Protein AF-A0A6I6DX77-F1 (afdb_monomer_lite)

Structure (mmCIF, N/CA/C/O backbone):
data_AF-A0A6I6DX77-F1
#
_entry.id   AF-A0A6I6DX77-F1
#
loop_
_atom_site.group_PDB
_atom_site.id
_atom_site.type_symbol
_atom_site.label_atom_id
_atom_site.label_alt_id
_atom_site.label_comp_id
_atom_site.label_asym_id
_atom_site.label_entity_id
_atom_site.label_seq_id
_atom_site.pdbx_PDB_ins_code
_atom_site.Cartn_x
_atom_site.Cartn_y
_atom_site.Cartn_z
_atom_site.occupancy
_atom_site.B_iso_or_equiv
_atom_site.auth_seq_id
_atom_site.auth_comp_id
_atom_site.auth_asym_id
_atom_site.auth_atom_id
_atom_site.pdbx_PDB_model_num
ATOM 1 N N . MET A 1 1 ? 23.983 -11.903 -53.528 1.00 39.19 1 MET A N 1
ATOM 2 C CA . MET A 1 1 ? 23.946 -11.250 -52.199 1.00 39.19 1 MET A CA 1
ATOM 3 C C . MET A 1 1 ? 24.024 -9.745 -52.387 1.00 39.19 1 MET A C 1
ATOM 5 O O . MET A 1 1 ? 25.104 -9.168 -52.462 1.00 39.19 1 MET A O 1
ATOM 9 N N . THR A 1 2 ? 22.848 -9.150 -52.550 1.00 45.97 2 THR A N 1
ATOM 10 C CA . THR A 1 2 ? 22.583 -7.745 -52.906 1.00 45.97 2 THR A CA 1
ATOM 11 C C . THR A 1 2 ? 22.256 -6.920 -51.653 1.00 45.97 2 THR A C 1
ATOM 13 O O . THR A 1 2 ? 21.588 -5.892 -51.728 1.00 45.97 2 THR A O 1
ATOM 16 N N . GLU A 1 3 ? 22.649 -7.405 -50.474 1.00 56.09 3 GLU A N 1
ATOM 17 C CA . GLU A 1 3 ? 22.082 -6.941 -49.212 1.00 56.09 3 GLU A CA 1
ATOM 18 C C . GLU A 1 3 ? 22.849 -5.758 -48.624 1.00 56.09 3 GLU A C 1
ATOM 20 O O . GLU A 1 3 ? 24.080 -5.735 -48.549 1.00 56.09 3 GLU A O 1
ATOM 25 N N . ARG A 1 4 ? 22.072 -4.756 -48.206 1.00 60.94 4 ARG A N 1
ATOM 26 C CA . ARG A 1 4 ? 22.512 -3.682 -47.318 1.00 60.94 4 ARG A CA 1
ATOM 27 C C . ARG A 1 4 ? 22.796 -4.304 -45.952 1.00 60.94 4 ARG A C 1
ATOM 29 O O . ARG A 1 4 ? 21.946 -5.015 -45.428 1.00 60.94 4 ARG A O 1
ATOM 36 N N . GLY A 1 5 ? 23.966 -4.031 -45.387 1.00 66.38 5 GLY A N 1
ATOM 37 C CA . GLY A 1 5 ? 24.355 -4.529 -44.067 1.00 66.38 5 GLY A CA 1
ATOM 38 C C . GLY A 1 5 ? 24.412 -3.395 -43.052 1.00 66.38 5 GLY A C 1
ATOM 39 O O . GLY A 1 5 ? 24.946 -2.329 -43.354 1.00 66.38 5 GLY A O 1
ATOM 40 N N . LEU A 1 6 ? 23.887 -3.613 -41.849 1.00 76.19 6 LEU A N 1
ATOM 41 C CA . LEU A 1 6 ? 24.152 -2.742 -40.707 1.00 76.19 6 LEU A CA 1
ATOM 42 C C . LEU A 1 6 ? 25.327 -3.329 -39.925 1.00 76.19 6 LEU A C 1
ATOM 44 O O . LEU A 1 6 ? 25.261 -4.464 -39.460 1.00 76.19 6 LEU A O 1
ATOM 48 N N . LEU A 1 7 ? 26.400 -2.559 -39.781 1.00 74.88 7 LEU A N 1
ATOM 49 C CA . LEU A 1 7 ? 27.446 -2.850 -38.813 1.00 74.88 7 LEU A CA 1
ATOM 50 C C . LEU A 1 7 ? 27.005 -2.239 -37.481 1.00 74.88 7 LEU A C 1
ATOM 52 O O . LEU A 1 7 ? 26.932 -1.016 -37.344 1.00 74.88 7 LEU A O 1
ATOM 56 N N . ASP A 1 8 ? 26.667 -3.110 -36.537 1.00 79.50 8 ASP A N 1
ATOM 57 C CA . ASP A 1 8 ? 26.044 -2.744 -35.267 1.00 79.50 8 ASP A CA 1
ATOM 58 C C . ASP A 1 8 ? 26.916 -1.792 -34.414 1.00 79.50 8 ASP A C 1
ATOM 60 O O . ASP A 1 8 ? 28.117 -1.623 -34.652 1.00 79.50 8 ASP A O 1
ATOM 64 N N . LEU A 1 9 ? 26.308 -1.147 -33.412 1.00 81.62 9 LEU A N 1
ATOM 65 C CA . LEU A 1 9 ? 26.959 -0.167 -32.548 1.00 81.62 9 LEU A CA 1
ATOM 66 C C . LEU A 1 9 ? 28.144 -0.798 -31.813 1.00 81.62 9 LEU A C 1
ATOM 68 O O . LEU A 1 9 ? 28.000 -1.782 -31.079 1.00 81.62 9 LEU A O 1
ATOM 72 N N . HIS A 1 10 ? 29.315 -0.201 -31.985 1.00 81.25 10 HIS A N 1
ATOM 73 C CA . HIS A 1 10 ? 30.550 -0.624 -31.338 1.00 81.25 10 HIS A CA 1
ATOM 74 C C . HIS A 1 10 ? 31.357 0.594 -30.888 1.00 81.25 10 HIS A C 1
ATOM 76 O O . HIS A 1 10 ? 31.129 1.719 -31.339 1.00 81.25 10 HIS A O 1
ATOM 82 N N . ARG A 1 11 ? 32.306 0.376 -29.976 1.00 79.56 11 ARG A N 1
ATOM 83 C CA . ARG A 1 11 ? 33.259 1.413 -29.567 1.00 79.56 11 ARG A CA 1
ATOM 84 C C . ARG A 1 11 ? 34.299 1.584 -30.674 1.00 79.56 11 ARG A C 1
ATOM 86 O O . ARG A 1 11 ? 35.005 0.637 -31.011 1.00 79.56 11 ARG A O 1
ATOM 93 N N . GLY A 1 12 ? 34.328 2.768 -31.285 1.00 70.56 12 GLY A N 1
ATOM 94 C CA . GLY A 1 12 ? 35.291 3.122 -32.331 1.00 70.56 12 GLY A CA 1
ATOM 95 C C . GLY A 1 12 ? 36.646 3.563 -31.763 1.00 70.56 12 GLY A C 1
ATOM 96 O O . GLY A 1 12 ? 36.856 3.567 -30.554 1.00 70.56 12 GLY A O 1
ATOM 97 N N . ALA A 1 13 ? 37.551 4.021 -32.633 1.00 61.94 13 ALA A N 1
ATOM 98 C CA . ALA A 1 13 ? 38.941 4.388 -32.308 1.00 61.94 13 ALA A CA 1
ATOM 99 C C . ALA A 1 13 ? 39.133 5.520 -31.263 1.00 61.94 13 ALA A C 1
ATOM 101 O O . ALA A 1 13 ? 40.262 5.817 -30.894 1.00 61.94 13 ALA A O 1
ATOM 102 N N . HIS A 1 14 ? 38.050 6.139 -30.780 1.00 63.44 14 HIS A N 1
ATOM 103 C CA . HIS A 1 14 ? 38.052 7.192 -29.751 1.00 63.44 14 HIS A CA 1
ATOM 104 C C . HIS A 1 14 ? 37.070 6.889 -28.607 1.00 63.44 14 HIS A C 1
ATOM 106 O O . HIS A 1 14 ? 36.523 7.809 -28.006 1.00 63.44 14 HIS A O 1
ATOM 112 N N . ASP A 1 15 ? 36.748 5.611 -28.393 1.00 68.38 15 ASP A N 1
ATOM 113 C CA . ASP A 1 15 ? 35.757 5.127 -27.418 1.00 68.38 15 ASP A CA 1
ATOM 114 C C . ASP A 1 15 ? 34.320 5.647 -27.628 1.00 68.38 15 ASP A C 1
ATOM 116 O O . ASP A 1 15 ? 33.408 5.386 -26.849 1.00 68.38 15 ASP A O 1
ATOM 120 N N . ARG A 1 16 ? 34.082 6.348 -28.743 1.00 75.88 16 ARG A N 1
ATOM 121 C CA . ARG A 1 16 ? 32.758 6.841 -29.120 1.00 75.88 16 ARG A CA 1
ATOM 122 C C . ARG A 1 16 ? 31.925 5.723 -29.749 1.00 75.88 16 ARG A C 1
ATOM 124 O O . ARG A 1 16 ? 32.441 5.004 -30.620 1.00 75.88 16 ARG A O 1
ATOM 131 N N . PRO A 1 17 ? 30.640 5.598 -29.374 1.00 81.69 17 PRO A N 1
ATOM 132 C CA . PRO A 1 17 ? 29.740 4.644 -30.004 1.00 81.69 17 PRO A CA 1
ATOM 133 C C . PRO A 1 17 ? 29.603 5.004 -31.489 1.00 81.69 17 PRO A C 1
ATOM 135 O O . PRO A 1 17 ? 29.235 6.121 -31.839 1.00 81.69 17 PRO A O 1
ATOM 138 N N . THR A 1 18 ? 29.960 4.078 -32.375 1.00 82.25 18 THR A N 1
ATOM 139 C CA . THR A 1 18 ? 29.988 4.279 -33.828 1.00 82.25 18 THR A CA 1
ATOM 140 C C . THR A 1 18 ? 29.116 3.225 -34.494 1.00 82.25 18 THR A C 1
ATOM 142 O O . THR A 1 18 ? 29.190 2.045 -34.154 1.00 82.25 18 THR A O 1
ATOM 145 N N . LEU A 1 19 ? 28.273 3.660 -35.428 1.00 84.69 19 LEU A N 1
ATOM 146 C CA . LEU A 1 19 ? 27.388 2.805 -36.209 1.00 84.69 19 LEU A CA 1
ATOM 147 C C . LEU A 1 19 ? 27.892 2.759 -37.650 1.00 84.69 19 LEU A C 1
ATOM 149 O O . LEU A 1 19 ? 28.196 3.805 -38.227 1.00 84.69 19 LEU A O 1
ATOM 153 N N . GLY A 1 20 ? 27.995 1.569 -38.236 1.00 81.19 20 GLY A N 1
ATOM 154 C CA . GLY A 1 20 ? 28.415 1.421 -39.624 1.00 81.19 20 GLY A CA 1
ATOM 155 C C . GLY A 1 20 ? 27.278 0.976 -40.534 1.00 81.19 20 GLY A C 1
ATOM 156 O O . GLY A 1 20 ? 26.411 0.203 -40.147 1.00 81.19 20 GLY A O 1
ATOM 157 N N . PHE A 1 21 ? 27.296 1.434 -41.776 1.00 80.69 21 PHE A N 1
ATOM 158 C CA . PHE A 1 21 ? 26.345 1.048 -42.809 1.00 80.69 21 PHE A CA 1
ATOM 159 C C . PHE A 1 21 ? 27.118 0.572 -44.031 1.00 80.69 21 PHE A C 1
ATOM 161 O O . PHE A 1 21 ? 28.002 1.273 -44.520 1.00 80.69 21 PHE A O 1
ATOM 168 N N . LEU A 1 22 ? 26.775 -0.607 -44.534 1.00 80.88 22 LEU A N 1
ATOM 169 C CA . LEU A 1 22 ? 27.306 -1.165 -45.766 1.00 80.88 22 LEU A CA 1
ATOM 170 C C . LEU A 1 22 ? 26.240 -1.046 -46.852 1.00 80.88 22 LEU A C 1
ATOM 172 O O . LEU A 1 22 ? 25.208 -1.720 -46.804 1.00 80.88 22 LEU A O 1
ATOM 176 N N . VAL A 1 23 ? 26.490 -0.195 -47.843 1.00 81.12 23 VAL A N 1
ATOM 177 C CA . VAL A 1 23 ? 25.567 0.038 -48.957 1.00 81.12 23 VAL A CA 1
ATOM 178 C C . VAL A 1 23 ? 26.222 -0.426 -50.262 1.00 81.12 23 VAL A C 1
ATOM 180 O O . VAL A 1 23 ? 27.290 0.080 -50.616 1.00 81.12 23 VAL A O 1
ATOM 183 N N . PRO A 1 24 ? 25.626 -1.389 -50.994 1.00 79.00 24 PRO A N 1
ATOM 184 C CA . PRO A 1 24 ? 26.127 -1.778 -52.305 1.00 79.00 24 PRO A CA 1
ATOM 185 C C . PRO A 1 24 ? 25.820 -0.689 -53.341 1.00 79.00 24 PRO A C 1
ATOM 187 O O . PRO A 1 24 ? 24.694 -0.195 -53.427 1.00 79.00 24 PRO A O 1
ATOM 190 N N . VAL A 1 25 ? 26.818 -0.335 -54.149 1.00 77.94 25 VAL A N 1
ATOM 191 C CA . VAL A 1 25 ? 26.684 0.567 -55.296 1.00 77.94 25 VAL A CA 1
ATOM 192 C C . VAL A 1 25 ? 26.444 -0.285 -56.541 1.00 77.94 25 VAL A C 1
ATOM 194 O O . VAL A 1 25 ? 27.271 -1.126 -56.905 1.00 77.94 25 VAL A O 1
ATOM 197 N N . LEU A 1 26 ? 25.282 -0.094 -57.165 1.00 79.06 26 LEU A N 1
ATOM 198 C CA . LEU A 1 26 ? 24.821 -0.875 -58.315 1.00 79.06 26 LEU A CA 1
ATOM 199 C C . LEU A 1 26 ? 25.160 -0.167 -59.634 1.00 79.06 26 LEU A C 1
ATOM 201 O O . LEU A 1 26 ? 25.129 1.060 -59.714 1.00 79.06 26 LEU A O 1
ATOM 205 N N . ALA A 1 27 ? 25.451 -0.951 -60.670 1.00 68.50 27 ALA A N 1
ATOM 206 C CA . ALA A 1 27 ? 25.716 -0.471 -62.024 1.00 68.50 27 ALA A CA 1
ATOM 207 C C . ALA A 1 27 ? 24.464 0.100 -62.717 1.00 68.50 27 ALA A C 1
ATOM 209 O O . ALA A 1 27 ? 23.548 -0.677 -62.966 1.00 68.50 27 ALA A O 1
ATOM 210 N N . GLY A 1 28 ? 24.470 1.395 -63.081 1.00 62.88 28 GLY A N 1
ATOM 211 C CA . GLY A 1 28 ? 23.663 2.019 -64.157 1.00 62.88 28 GLY A CA 1
ATOM 212 C C . GLY A 1 28 ? 22.131 1.803 -64.176 1.00 62.88 28 GLY A C 1
ATOM 213 O O . GLY A 1 28 ? 21.568 1.089 -63.347 1.00 62.88 28 GLY A O 1
ATOM 214 N N . PRO A 1 29 ? 21.399 2.442 -65.110 1.00 52.72 29 PRO A N 1
ATOM 215 C CA . PRO A 1 29 ? 19.970 2.195 -65.274 1.00 52.72 29 PRO A CA 1
ATOM 216 C C . PRO A 1 29 ? 19.759 0.867 -66.019 1.00 52.72 29 PRO A C 1
ATOM 218 O O . PRO A 1 29 ? 19.984 0.780 -67.220 1.00 52.72 29 PRO A O 1
ATOM 221 N N . ALA A 1 30 ? 19.332 -0.174 -65.302 1.00 53.09 30 ALA A N 1
ATOM 222 C CA . ALA A 1 30 ? 18.832 -1.424 -65.882 1.00 53.09 30 ALA A CA 1
ATOM 223 C C . ALA A 1 30 ? 17.393 -1.676 -65.401 1.00 53.09 30 ALA A C 1
ATOM 225 O O . ALA A 1 30 ? 17.112 -1.525 -64.205 1.00 53.09 30 ALA A O 1
ATOM 226 N N . GLU A 1 31 ? 16.501 -2.049 -66.324 1.00 54.94 31 GLU A N 1
ATOM 227 C CA . GLU A 1 31 ? 15.047 -2.183 -66.119 1.00 54.94 31 GLU A CA 1
ATOM 228 C C . GLU A 1 31 ? 14.634 -3.284 -65.124 1.00 54.94 31 GLU A C 1
ATOM 230 O O . GLU A 1 31 ? 13.563 -3.183 -64.531 1.00 54.94 31 GLU A O 1
ATOM 235 N N . GLN A 1 32 ? 15.482 -4.283 -64.846 1.00 55.28 32 GLN A N 1
ATOM 236 C CA . GLN A 1 32 ? 15.231 -5.284 -63.800 1.00 55.28 32 GLN A CA 1
ATOM 237 C C . GLN A 1 32 ? 16.203 -5.165 -62.614 1.00 55.28 32 GLN A C 1
ATOM 239 O O . GLN A 1 32 ? 17.423 -5.087 -62.767 1.00 55.28 32 GLN A O 1
ATOM 244 N N . ALA A 1 33 ? 15.639 -5.162 -61.401 1.00 55.78 33 ALA A N 1
ATOM 245 C CA . ALA A 1 33 ? 16.352 -4.955 -60.138 1.00 55.78 33 ALA A CA 1
ATOM 246 C C . ALA A 1 33 ? 17.168 -6.174 -59.657 1.00 55.78 33 ALA A C 1
ATOM 248 O O . ALA A 1 33 ? 18.141 -5.990 -58.928 1.00 55.78 33 ALA A O 1
ATOM 249 N N . ASP A 1 34 ? 16.814 -7.390 -60.083 1.00 55.34 34 ASP A N 1
ATOM 250 C CA . ASP A 1 34 ? 17.329 -8.637 -59.487 1.00 55.34 34 ASP A CA 1
ATOM 251 C C . ASP A 1 34 ? 18.675 -9.134 -60.043 1.00 55.34 34 ASP A C 1
ATOM 253 O O . ASP A 1 34 ? 19.302 -10.009 -59.448 1.00 55.34 34 ASP A O 1
ATOM 257 N N . ALA A 1 35 ? 19.173 -8.560 -61.142 1.00 53.12 35 ALA A N 1
ATOM 258 C CA . ALA A 1 35 ? 20.399 -9.016 -61.813 1.00 53.12 35 ALA A CA 1
ATOM 259 C C . ALA A 1 35 ? 21.458 -7.910 -61.988 1.00 53.12 35 ALA A C 1
ATOM 261 O O . ALA A 1 35 ? 22.245 -7.935 -62.934 1.00 53.12 35 ALA A O 1
ATOM 262 N N . ARG A 1 36 ? 21.490 -6.908 -61.097 1.00 64.81 36 ARG A N 1
ATOM 263 C CA . ARG A 1 36 ? 22.495 -5.832 -61.162 1.00 64.81 36 ARG A CA 1
ATOM 264 C C . ARG A 1 36 ? 23.825 -6.281 -60.536 1.00 64.81 36 ARG A C 1
ATOM 266 O O . ARG A 1 36 ? 23.840 -6.610 -59.347 1.00 64.81 36 ARG A O 1
ATOM 273 N N . PRO A 1 37 ? 24.957 -6.253 -61.266 1.00 67.25 37 PRO A N 1
ATOM 274 C CA . PRO A 1 37 ? 26.259 -6.516 -60.667 1.00 67.25 37 PRO A CA 1
ATOM 275 C C . PRO A 1 37 ? 26.624 -5.403 -59.669 1.00 67.25 37 PRO A C 1
ATOM 277 O O . PRO A 1 37 ? 26.472 -4.210 -59.948 1.00 67.25 37 PRO A O 1
ATOM 280 N N . VAL A 1 38 ? 27.096 -5.801 -58.484 1.00 69.75 38 VAL A N 1
ATOM 281 C CA . VAL A 1 38 ? 27.593 -4.882 -57.447 1.00 69.75 38 VAL A CA 1
ATOM 282 C C . VAL A 1 38 ? 28.988 -4.410 -57.862 1.00 69.75 38 VAL A C 1
ATOM 284 O O . VAL A 1 38 ? 29.918 -5.211 -57.863 1.00 69.75 38 VAL A O 1
ATOM 287 N N . ILE A 1 39 ? 29.138 -3.129 -58.214 1.00 73.38 39 ILE A N 1
ATOM 288 C CA . ILE A 1 39 ? 30.419 -2.568 -58.690 1.00 73.38 39 ILE A CA 1
ATOM 289 C C . ILE A 1 39 ? 31.313 -2.154 -57.516 1.00 73.38 39 ILE A C 1
ATOM 291 O O . ILE A 1 39 ? 32.529 -2.301 -57.573 1.00 73.38 39 ILE A O 1
ATOM 295 N N . ALA A 1 40 ? 30.723 -1.648 -56.433 1.00 70.62 40 ALA A N 1
ATOM 296 C CA . ALA A 1 40 ? 31.456 -1.241 -55.238 1.00 70.62 40 ALA A CA 1
ATOM 297 C C . ALA A 1 40 ? 30.598 -1.419 -53.981 1.00 70.62 40 ALA A C 1
ATOM 299 O O . ALA A 1 40 ? 29.371 -1.512 -54.050 1.00 70.62 40 ALA A O 1
ATOM 300 N N . ARG A 1 41 ? 31.240 -1.451 -52.811 1.00 78.81 41 ARG A N 1
ATOM 301 C CA . ARG A 1 41 ? 30.563 -1.431 -51.508 1.00 78.81 41 ARG A CA 1
ATOM 302 C C . ARG A 1 41 ? 31.047 -0.223 -50.724 1.00 78.81 41 ARG A C 1
ATOM 304 O O . ARG A 1 41 ? 32.248 -0.069 -50.523 1.00 78.81 41 ARG A O 1
ATOM 311 N N . LEU A 1 42 ? 30.116 0.619 -50.293 1.00 78.50 42 LEU A N 1
ATOM 312 C CA . LEU A 1 42 ? 30.413 1.795 -49.489 1.00 78.50 42 LEU A CA 1
ATOM 313 C C . LEU A 1 42 ? 30.182 1.459 -48.016 1.00 78.50 42 LEU A C 1
ATOM 315 O O . LEU A 1 42 ? 29.068 1.104 -47.633 1.00 78.50 42 LEU A O 1
ATOM 319 N N . LEU A 1 43 ? 31.241 1.551 -47.209 1.00 81.88 43 LEU A N 1
ATOM 320 C CA . LEU A 1 43 ? 31.169 1.455 -45.753 1.00 81.88 43 LEU A CA 1
ATOM 321 C C . LEU A 1 43 ? 31.128 2.874 -45.178 1.00 81.88 43 LEU A C 1
ATOM 323 O O . LEU A 1 43 ? 32.128 3.586 -45.200 1.00 81.88 43 LEU A O 1
ATOM 327 N N . ALA A 1 44 ? 29.972 3.286 -44.670 1.00 79.00 44 ALA A N 1
ATOM 328 C CA . ALA A 1 44 ? 29.807 4.552 -43.971 1.00 79.00 44 ALA A CA 1
ATOM 329 C C . ALA A 1 44 ? 29.862 4.308 -42.462 1.00 79.00 44 ALA A C 1
ATOM 331 O O . ALA A 1 44 ? 29.000 3.618 -41.929 1.00 79.00 44 ALA A O 1
ATOM 332 N N . LEU A 1 45 ? 30.843 4.883 -41.768 1.00 80.75 45 LEU A N 1
ATOM 333 C CA . LEU A 1 45 ? 30.916 4.876 -40.306 1.00 80.75 45 LEU A CA 1
ATOM 334 C C . LEU A 1 45 ? 30.433 6.231 -39.786 1.00 80.75 45 LEU A C 1
ATOM 336 O O . LEU A 1 45 ? 31.017 7.264 -40.107 1.00 80.75 45 LEU A O 1
ATOM 340 N N . ARG A 1 46 ? 29.360 6.236 -38.994 1.00 82.75 46 ARG A N 1
ATOM 341 C CA . ARG A 1 46 ? 28.820 7.436 -38.352 1.00 82.75 46 ARG A CA 1
ATOM 342 C C . ARG A 1 46 ? 29.022 7.335 -36.835 1.00 82.75 46 ARG A C 1
ATOM 344 O O . ARG A 1 46 ? 28.421 6.451 -36.218 1.00 82.75 46 ARG A O 1
ATOM 351 N N . PRO A 1 47 ? 29.822 8.222 -36.213 1.00 80.62 47 PRO A N 1
ATOM 352 C CA . PRO A 1 47 ? 29.853 8.324 -34.760 1.00 80.62 47 PRO A CA 1
ATOM 353 C C . PRO A 1 47 ? 28.482 8.804 -34.269 1.00 80.62 47 PRO A C 1
ATOM 355 O O . PRO A 1 47 ? 27.931 9.767 -34.805 1.00 80.62 47 PRO A O 1
ATOM 358 N N . ILE A 1 48 ? 27.921 8.110 -33.283 1.00 82.00 48 ILE A N 1
ATOM 359 C CA . ILE A 1 48 ? 26.691 8.511 -32.606 1.00 82.00 48 ILE A CA 1
ATOM 360 C C . ILE A 1 48 ? 27.072 9.495 -31.505 1.00 82.00 48 ILE A C 1
ATOM 362 O O . ILE A 1 48 ? 27.842 9.177 -30.599 1.00 82.00 48 ILE A O 1
ATOM 366 N N . ASP A 1 49 ? 26.546 10.708 -31.608 1.00 79.69 49 ASP A N 1
ATOM 367 C CA . ASP A 1 49 ? 26.748 11.770 -30.637 1.00 79.69 49 ASP A CA 1
ATOM 368 C C . ASP A 1 49 ? 25.566 11.877 -29.660 1.00 79.69 49 ASP A C 1
ATOM 370 O O . ASP A 1 49 ? 24.556 11.171 -29.752 1.00 79.69 49 ASP A O 1
ATOM 374 N N . ALA A 1 50 ? 25.691 12.791 -28.697 1.00 79.69 50 ALA A N 1
ATOM 375 C CA . ALA A 1 50 ? 24.642 13.059 -27.719 1.00 79.69 50 ALA A CA 1
ATOM 376 C C . ALA A 1 50 ? 23.313 13.501 -28.366 1.00 79.69 50 ALA A C 1
ATOM 378 O O . ALA A 1 50 ? 22.258 13.320 -27.757 1.00 79.69 50 ALA A O 1
ATOM 379 N N . GLY A 1 51 ? 23.342 14.037 -29.594 1.00 82.12 51 GLY A N 1
ATOM 380 C CA . GLY A 1 51 ? 22.153 14.480 -30.323 1.00 82.12 51 GLY A CA 1
ATOM 381 C C . GLY A 1 51 ? 21.206 13.332 -30.665 1.00 82.12 51 GLY A C 1
ATOM 382 O O . GLY A 1 51 ? 19.996 13.459 -30.493 1.00 82.12 51 GLY A O 1
ATOM 383 N N . VAL A 1 52 ? 21.739 12.174 -31.064 1.00 83.06 52 VAL A N 1
ATOM 384 C CA . VAL A 1 52 ? 20.917 10.980 -31.325 1.00 83.06 52 VAL A CA 1
ATOM 385 C C . VAL A 1 52 ? 20.276 10.462 -30.038 1.00 83.06 52 VAL A C 1
ATOM 387 O O . VAL A 1 52 ? 19.093 10.132 -30.030 1.00 83.06 52 VAL A O 1
ATOM 390 N N . PHE A 1 53 ? 21.020 10.432 -28.930 1.00 86.25 53 PHE A N 1
ATOM 391 C CA . PHE A 1 53 ? 20.472 9.999 -27.640 1.00 86.25 53 PHE A CA 1
ATOM 392 C C . PHE A 1 53 ? 19.470 10.999 -27.053 1.00 86.25 53 PHE A C 1
ATOM 394 O O . PHE A 1 53 ? 18.577 10.597 -26.310 1.00 86.25 53 PHE A O 1
ATOM 401 N N . ALA A 1 54 ? 19.549 12.281 -27.421 1.00 85.25 54 ALA A N 1
ATOM 402 C CA . ALA A 1 54 ? 18.541 13.269 -27.048 1.00 85.25 54 ALA A CA 1
ATOM 403 C C . ALA A 1 54 ? 17.153 12.930 -27.620 1.00 85.25 54 ALA A C 1
ATOM 405 O O . ALA A 1 54 ? 16.156 13.246 -26.979 1.00 85.25 54 ALA A O 1
ATOM 406 N N . LEU A 1 55 ? 17.073 12.211 -28.749 1.00 85.69 55 LEU A N 1
ATOM 407 C CA . LEU A 1 55 ? 15.803 11.737 -29.319 1.00 85.69 55 LEU A CA 1
ATOM 408 C C . LEU A 1 55 ? 15.098 10.693 -28.439 1.00 85.69 55 LEU A C 1
ATOM 410 O O . LEU A 1 55 ? 13.890 10.507 -28.563 1.00 85.69 55 LEU A O 1
ATOM 414 N N . LEU A 1 56 ? 15.828 10.014 -27.546 1.00 86.56 56 LEU A N 1
ATOM 415 C CA . LEU A 1 56 ? 15.234 9.081 -26.583 1.00 86.56 56 LEU A CA 1
ATOM 416 C C . LEU A 1 56 ? 14.468 9.821 -25.474 1.00 86.56 56 LEU A C 1
ATOM 418 O O . LEU A 1 56 ? 13.567 9.249 -24.858 1.00 86.56 56 LEU A O 1
ATOM 422 N N . LYS A 1 57 ? 14.783 11.100 -25.232 1.00 84.25 57 LYS A N 1
ATOM 423 C CA . LYS A 1 57 ? 14.072 11.942 -24.267 1.00 84.25 57 LYS A CA 1
ATOM 424 C C . LYS A 1 57 ? 12.828 12.528 -24.929 1.00 84.25 57 LYS A C 1
ATOM 426 O O . LYS A 1 57 ? 12.918 13.461 -25.722 1.00 84.25 57 LYS A O 1
ATOM 431 N N . GLN A 1 58 ? 11.658 11.990 -24.595 1.00 79.19 58 GLN A N 1
ATOM 432 C CA . GLN A 1 58 ? 10.403 12.524 -25.116 1.00 79.19 58 GLN A CA 1
ATOM 433 C C . GLN A 1 58 ? 10.042 13.853 -24.428 1.00 79.19 58 GLN A C 1
ATOM 435 O O . GLN A 1 58 ? 10.038 13.926 -23.195 1.00 79.19 58 GLN A O 1
ATOM 440 N N . PRO A 1 59 ? 9.709 14.908 -25.191 1.00 74.81 59 PRO A N 1
ATOM 441 C CA . PRO A 1 59 ? 9.217 16.152 -24.617 1.00 74.81 59 PRO A CA 1
ATOM 442 C C . PRO A 1 59 ? 7.840 15.933 -23.971 1.00 74.81 59 PRO A C 1
ATOM 444 O O . PRO A 1 59 ? 6.988 15.248 -24.529 1.00 74.81 59 PRO A O 1
ATOM 447 N N . GLY A 1 60 ? 7.617 16.530 -22.796 1.00 74.62 60 GLY A N 1
ATOM 448 C CA . GLY A 1 60 ? 6.341 16.439 -22.072 1.00 74.62 60 GLY A CA 1
ATOM 449 C C . GLY A 1 60 ? 6.240 15.305 -21.045 1.00 74.62 60 GLY A C 1
ATOM 450 O O . GLY A 1 60 ? 5.207 15.183 -20.390 1.00 74.62 60 GLY A O 1
ATOM 451 N N . LEU A 1 61 ? 7.297 14.509 -20.845 1.00 71.56 61 LEU A N 1
ATOM 452 C CA . LEU A 1 61 ? 7.373 13.573 -19.720 1.00 71.56 61 LEU A CA 1
ATOM 453 C C . LEU A 1 61 ? 7.419 14.344 -18.391 1.00 71.56 61 LEU A C 1
ATOM 455 O O . LEU A 1 61 ? 8.375 15.063 -18.109 1.00 71.56 61 LEU A O 1
ATOM 459 N N . THR A 1 62 ? 6.386 14.182 -17.562 1.00 75.94 62 THR A N 1
ATOM 460 C CA . THR A 1 62 ? 6.321 14.760 -16.207 1.00 75.94 62 THR A CA 1
ATOM 461 C C . THR A 1 62 ? 6.899 13.833 -15.137 1.00 75.94 62 THR A C 1
ATOM 463 O O . THR A 1 62 ? 7.153 14.276 -14.018 1.00 75.94 62 THR A O 1
ATOM 466 N N . ALA A 1 63 ? 7.086 12.551 -15.470 1.00 82.69 63 ALA A N 1
ATOM 467 C CA . ALA A 1 63 ? 7.578 11.533 -14.552 1.00 82.69 63 ALA A CA 1
ATOM 468 C C . ALA A 1 63 ? 9.104 11.625 -14.390 1.00 82.69 63 ALA A C 1
ATOM 470 O O . ALA A 1 63 ? 9.857 11.457 -15.353 1.00 82.69 63 ALA A O 1
ATOM 471 N N . ARG A 1 64 ? 9.566 11.857 -13.161 1.00 84.81 64 ARG A N 1
ATOM 472 C CA . ARG A 1 64 ? 10.976 12.086 -12.801 1.00 84.81 64 ARG A CA 1
ATOM 473 C C . ARG A 1 64 ? 11.834 10.835 -12.932 1.00 84.81 64 ARG A C 1
ATOM 475 O O . ARG A 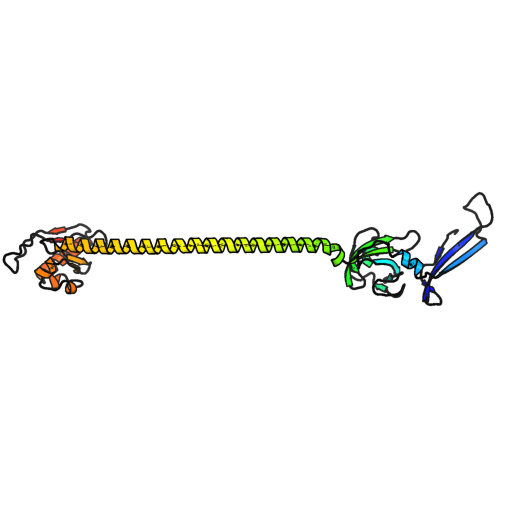1 64 ? 13.022 10.933 -13.211 1.00 84.81 64 ARG A O 1
ATOM 482 N N . THR A 1 65 ? 11.235 9.673 -12.705 1.00 89.25 65 THR A N 1
ATOM 483 C CA . THR A 1 65 ? 11.885 8.363 -12.796 1.00 89.25 65 THR A CA 1
ATOM 484 C C . THR A 1 65 ? 11.698 7.722 -14.168 1.00 89.25 65 THR A C 1
ATOM 486 O O . THR A 1 65 ? 12.151 6.593 -14.372 1.00 89.25 65 THR A O 1
ATOM 489 N N . SER A 1 66 ? 11.026 8.401 -15.103 1.00 91.06 66 SER A N 1
ATOM 490 C CA . SER A 1 66 ? 10.876 7.869 -16.451 1.00 91.06 66 SER A CA 1
ATOM 491 C C . SER A 1 66 ? 12.188 7.945 -17.222 1.00 91.06 66 SER A C 1
ATOM 493 O O . SER A 1 66 ? 12.899 8.948 -17.189 1.00 91.06 66 SER A O 1
ATOM 495 N N . GLU A 1 67 ? 12.514 6.871 -17.924 1.00 92.44 67 GLU A N 1
ATOM 496 C CA . GLU A 1 67 ? 13.683 6.817 -18.788 1.00 92.44 67 GLU A CA 1
ATOM 497 C C . GLU A 1 67 ? 13.396 5.958 -20.013 1.00 92.44 67 GLU A C 1
ATOM 499 O O . GLU A 1 67 ? 12.601 5.017 -19.974 1.00 92.44 67 GLU A O 1
ATOM 504 N N . THR A 1 68 ? 14.058 6.292 -21.114 1.00 93.56 68 THR A N 1
ATOM 505 C CA . THR A 1 68 ? 13.984 5.530 -22.354 1.00 93.56 68 THR A CA 1
ATOM 506 C C . THR A 1 68 ? 15.400 5.205 -22.782 1.00 93.56 68 THR A C 1
ATOM 508 O O . THR A 1 68 ? 16.219 6.110 -22.943 1.00 93.56 68 THR A O 1
ATOM 511 N N . TYR A 1 69 ? 15.688 3.926 -22.976 1.00 93.75 69 TYR A N 1
ATOM 512 C CA . TYR A 1 69 ? 17.019 3.457 -23.326 1.00 93.75 69 TYR A CA 1
ATOM 513 C C . TYR A 1 69 ? 16.970 2.304 -24.328 1.00 93.75 69 TYR A C 1
ATOM 515 O O . TYR A 1 69 ? 15.931 1.688 -24.568 1.00 93.75 69 TYR A O 1
ATOM 523 N N . LEU A 1 70 ? 18.111 2.047 -24.960 1.00 93.94 70 LEU A N 1
ATOM 524 C CA . LEU A 1 70 ? 18.294 0.982 -25.939 1.00 93.94 70 LEU A CA 1
ATOM 525 C C . LEU A 1 70 ? 19.105 -0.149 -25.316 1.00 93.94 70 LEU A C 1
ATOM 527 O O . LEU A 1 70 ? 20.176 0.092 -24.758 1.00 93.94 70 LEU A O 1
ATOM 531 N N . ILE A 1 71 ? 18.625 -1.378 -25.465 1.00 94.88 71 ILE A N 1
ATOM 532 C CA . ILE A 1 71 ? 19.350 -2.584 -25.066 1.00 94.88 71 ILE A CA 1
ATOM 533 C C . ILE A 1 71 ? 19.498 -3.542 -26.242 1.00 94.88 71 ILE A C 1
ATOM 535 O O . ILE A 1 71 ? 18.672 -3.557 -27.158 1.00 94.88 71 ILE A O 1
ATOM 539 N N . ARG A 1 72 ? 20.528 -4.383 -26.191 1.00 93.38 72 ARG A N 1
ATOM 540 C CA . ARG A 1 72 ? 20.655 -5.551 -27.069 1.00 93.38 72 ARG A CA 1
ATOM 541 C C . ARG A 1 72 ? 21.125 -6.770 -26.298 1.00 93.38 72 ARG A C 1
ATOM 543 O O . ARG A 1 72 ? 21.733 -6.659 -25.233 1.00 93.38 72 ARG A O 1
ATOM 550 N N . ARG A 1 73 ? 20.908 -7.939 -26.891 1.00 92.75 73 ARG A N 1
ATOM 551 C CA . ARG A 1 73 ? 21.481 -9.191 -26.405 1.00 92.75 73 ARG A CA 1
ATOM 552 C C . ARG A 1 73 ? 22.855 -9.395 -27.024 1.00 92.75 73 ARG A C 1
ATOM 554 O O . ARG A 1 73 ? 22.973 -9.468 -28.241 1.00 92.75 73 ARG A O 1
ATOM 561 N N . PHE A 1 74 ? 23.868 -9.561 -26.185 1.00 89.62 74 PHE A N 1
ATOM 562 C CA . PHE A 1 74 ? 25.216 -9.937 -26.590 1.00 89.62 74 PHE A CA 1
ATOM 563 C C . PHE A 1 74 ? 25.606 -11.237 -25.876 1.00 89.62 74 PHE A C 1
ATOM 565 O O . PHE A 1 74 ? 26.051 -11.245 -24.727 1.00 89.62 74 PHE A O 1
ATOM 572 N N . GLY A 1 75 ? 25.355 -12.371 -26.535 1.00 89.44 75 GLY A N 1
ATOM 573 C CA . GLY A 1 75 ? 25.535 -13.698 -25.940 1.00 89.44 75 GLY A CA 1
ATOM 574 C C . GLY A 1 75 ? 24.629 -13.917 -24.719 1.00 89.44 75 GLY A C 1
ATOM 575 O O . GLY A 1 75 ? 23.399 -13.967 -24.847 1.00 89.44 75 GLY A O 1
ATOM 576 N N . ASN A 1 76 ? 25.247 -14.059 -23.539 1.00 92.31 76 ASN A N 1
ATOM 577 C CA . ASN A 1 76 ? 24.561 -14.211 -22.247 1.00 92.31 76 ASN A CA 1
ATOM 578 C C . ASN A 1 76 ? 24.462 -12.897 -21.444 1.00 92.31 76 ASN A C 1
ATOM 580 O O . ASN A 1 76 ? 24.088 -12.906 -20.270 1.00 92.31 76 ASN A O 1
ATOM 584 N N . LEU A 1 77 ? 24.813 -11.768 -22.061 1.00 93.81 77 LEU A N 1
ATOM 585 C CA . LEU A 1 77 ? 24.747 -10.443 -21.457 1.00 93.81 77 LEU A CA 1
ATOM 586 C C . LEU A 1 77 ? 23.739 -9.560 -22.201 1.00 93.81 77 LEU A C 1
ATOM 588 O O . LEU A 1 77 ? 23.482 -9.725 -23.394 1.00 93.81 77 LEU A O 1
ATOM 592 N N . ILE A 1 78 ? 23.178 -8.610 -21.471 1.00 93.62 78 ILE A N 1
ATOM 593 C CA . ILE A 1 78 ? 22.414 -7.473 -21.960 1.00 93.62 78 ILE A CA 1
ATOM 594 C C . ILE A 1 78 ? 23.377 -6.295 -21.979 1.00 93.62 78 ILE A C 1
ATOM 596 O O . ILE A 1 78 ? 23.939 -5.942 -20.941 1.00 93.62 78 ILE A O 1
ATOM 600 N N . GLU A 1 79 ? 23.576 -5.705 -23.151 1.00 93.75 79 GLU A N 1
ATOM 601 C CA . GLU A 1 79 ? 24.350 -4.475 -23.300 1.00 93.75 79 GLU A CA 1
ATOM 602 C C . GLU A 1 79 ? 23.416 -3.280 -23.421 1.00 93.75 79 GLU A C 1
ATOM 604 O O . GLU A 1 79 ? 22.465 -3.301 -24.207 1.00 93.75 79 GLU A O 1
ATOM 609 N N . TYR A 1 80 ? 23.730 -2.224 -22.677 1.00 93.69 80 TYR A N 1
ATOM 610 C CA . TYR A 1 80 ? 23.013 -0.958 -22.740 1.00 93.69 80 TYR A CA 1
ATOM 611 C C . TYR A 1 80 ? 23.697 -0.047 -23.761 1.00 93.69 80 TYR A C 1
ATOM 613 O O . TYR A 1 80 ? 24.864 0.319 -23.620 1.00 93.69 80 TYR A O 1
ATOM 621 N N . LEU A 1 81 ? 22.974 0.280 -24.827 1.00 91.12 81 LEU A N 1
ATOM 622 C CA . LEU A 1 81 ? 23.488 0.990 -26.000 1.00 91.12 81 LEU A CA 1
ATOM 623 C C . LEU A 1 81 ? 23.378 2.512 -25.880 1.00 91.12 81 LEU A C 1
ATOM 625 O O . LEU A 1 81 ? 23.990 3.231 -26.665 1.00 91.12 81 LEU A O 1
ATOM 629 N N . SER A 1 82 ? 22.589 3.006 -24.928 1.00 91.19 82 SER A N 1
ATOM 630 C CA . SER A 1 82 ? 22.357 4.430 -24.691 1.00 91.19 82 SER A CA 1
ATOM 631 C C . SER A 1 82 ? 22.803 4.847 -23.289 1.00 91.19 82 SER A C 1
ATOM 633 O O . SER A 1 82 ? 22.945 3.982 -22.422 1.00 91.19 82 SER A O 1
ATOM 635 N N . PRO A 1 83 ? 22.987 6.157 -23.041 1.00 90.88 83 PRO A N 1
ATOM 636 C CA . PRO A 1 83 ? 23.221 6.658 -21.696 1.00 90.88 83 PRO A CA 1
ATOM 637 C C . PRO A 1 83 ? 22.043 6.314 -20.781 1.00 90.88 83 PRO A C 1
ATOM 639 O O . PRO A 1 83 ? 20.889 6.319 -21.221 1.00 90.88 83 PRO A O 1
ATOM 642 N N . LEU A 1 84 ? 22.349 6.027 -19.522 1.00 92.06 84 LEU A N 1
ATOM 643 C CA . LEU A 1 84 ? 21.384 5.636 -18.494 1.00 92.06 84 LEU A CA 1
ATOM 644 C C . LEU A 1 84 ? 21.121 6.798 -17.529 1.00 92.06 84 LEU A C 1
ATOM 646 O O . LEU A 1 84 ? 21.917 7.737 -17.438 1.00 92.06 84 LEU A O 1
ATOM 650 N N . LEU A 1 85 ? 20.009 6.748 -16.791 1.00 89.06 85 LEU A N 1
ATOM 651 C CA . LEU A 1 85 ? 19.662 7.785 -15.814 1.00 89.06 85 LEU A CA 1
ATOM 652 C C . LEU A 1 85 ? 20.663 7.861 -14.643 1.00 89.06 85 LEU A C 1
ATOM 654 O O . LEU A 1 85 ? 20.812 8.921 -14.042 1.00 89.06 85 LEU A O 1
ATOM 658 N N . ASP A 1 86 ? 21.384 6.773 -14.356 1.00 87.81 86 ASP A N 1
ATOM 659 C CA . ASP A 1 86 ? 22.452 6.719 -13.343 1.00 87.81 86 ASP A CA 1
ATOM 660 C C . ASP A 1 86 ? 23.777 7.380 -13.775 1.00 87.81 86 ASP A C 1
ATOM 662 O O . ASP A 1 86 ? 24.738 7.392 -13.007 1.00 87.81 86 ASP A O 1
ATOM 666 N N . GLY A 1 87 ? 23.836 7.936 -14.990 1.00 87.12 87 GLY A N 1
ATOM 667 C CA . GLY A 1 87 ? 25.027 8.581 -15.542 1.00 87.12 87 GLY A CA 1
ATOM 668 C C . GLY A 1 87 ? 25.982 7.632 -16.268 1.00 87.12 87 GLY A C 1
ATOM 669 O O . GLY A 1 87 ? 27.014 8.087 -16.758 1.00 87.12 87 GLY A O 1
ATOM 670 N N . SER A 1 88 ? 25.657 6.340 -16.383 1.00 89.38 88 SER A N 1
ATOM 671 C CA . SER A 1 88 ? 26.473 5.398 -17.153 1.00 89.38 88 SER A CA 1
ATOM 672 C C . SER A 1 88 ? 26.492 5.771 -18.638 1.00 89.38 88 SER A C 1
ATOM 674 O O . SER A 1 88 ? 25.450 6.020 -19.252 1.00 89.38 88 SER A O 1
ATOM 676 N N . GLU A 1 89 ? 27.684 5.763 -19.233 1.00 89.25 89 GLU A N 1
ATOM 677 C CA . GLU A 1 89 ? 27.874 6.039 -20.657 1.00 89.25 89 GLU A CA 1
ATOM 678 C C . GLU A 1 89 ? 27.442 4.855 -21.548 1.00 89.25 89 GLU A C 1
ATOM 680 O O . GLU A 1 89 ? 27.417 3.704 -21.094 1.00 89.25 89 GLU A O 1
ATOM 685 N N . PRO A 1 90 ? 27.154 5.089 -22.842 1.00 88.31 90 PRO A N 1
ATOM 686 C CA . PRO A 1 90 ? 26.838 4.028 -23.795 1.00 88.31 90 PRO A CA 1
ATOM 687 C C . PRO A 1 90 ? 27.862 2.885 -23.786 1.00 88.31 90 PRO A C 1
ATOM 689 O O . PRO A 1 90 ? 29.077 3.105 -23.743 1.00 88.31 90 PRO A O 1
ATOM 692 N N . LEU A 1 91 ? 27.376 1.645 -23.880 1.00 87.56 91 LEU A N 1
ATOM 693 C CA . LEU A 1 91 ? 28.186 0.424 -23.952 1.00 87.56 91 LEU A CA 1
ATOM 694 C C . LEU A 1 91 ? 29.082 0.158 -22.724 1.00 87.56 91 LEU A C 1
ATOM 696 O O . LEU A 1 91 ? 29.917 -0.742 -22.786 1.00 87.56 91 LEU A O 1
ATOM 700 N N . THR A 1 92 ? 28.942 0.907 -21.622 1.00 89.12 92 THR A N 1
ATOM 701 C CA . THR A 1 92 ? 29.684 0.633 -20.372 1.00 89.12 92 THR A CA 1
ATOM 702 C C . THR A 1 92 ? 29.004 -0.438 -19.528 1.00 89.12 92 THR A C 1
ATOM 704 O O . THR A 1 92 ? 29.664 -1.317 -18.975 1.00 89.12 92 THR A O 1
ATOM 707 N N . LYS A 1 93 ? 27.672 -0.381 -19.436 1.00 90.94 93 LYS A N 1
ATOM 708 C CA . LYS A 1 93 ? 26.896 -1.249 -18.558 1.00 90.94 93 LYS A CA 1
ATOM 709 C C . LYS A 1 93 ? 26.530 -2.547 -19.260 1.00 90.94 93 LYS A C 1
ATOM 711 O O . LYS A 1 93 ? 26.038 -2.547 -20.391 1.00 90.94 93 LYS A O 1
ATOM 716 N N . ARG A 1 94 ? 26.759 -3.660 -18.562 1.00 93.50 94 ARG A N 1
ATOM 717 C CA . ARG A 1 94 ? 26.405 -5.008 -19.007 1.00 93.50 94 ARG A CA 1
ATOM 718 C C . ARG A 1 94 ? 25.818 -5.787 -17.844 1.00 93.50 94 ARG A C 1
ATOM 720 O O . ARG A 1 94 ? 26.441 -5.845 -16.788 1.00 93.50 94 ARG A O 1
ATOM 727 N N . LEU A 1 95 ? 24.651 -6.388 -18.038 1.00 93.31 95 LEU A N 1
ATOM 728 C CA . LEU A 1 95 ? 24.013 -7.244 -17.034 1.00 93.31 95 LEU A CA 1
ATOM 729 C C . LEU A 1 95 ? 23.769 -8.636 -17.597 1.00 93.31 95 LEU A C 1
ATOM 731 O O . LEU A 1 95 ? 23.601 -8.803 -18.798 1.00 93.31 95 LEU A O 1
ATOM 735 N N . ALA A 1 96 ? 23.763 -9.654 -16.746 1.00 93.94 96 ALA A N 1
ATOM 736 C CA . ALA A 1 96 ? 23.562 -11.019 -17.206 1.00 93.94 96 ALA A CA 1
ATOM 737 C C . ALA A 1 96 ? 22.084 -11.290 -17.536 1.00 93.94 96 ALA A C 1
ATOM 739 O O . ALA A 1 96 ? 21.188 -10.894 -16.787 1.00 93.94 96 ALA A O 1
ATOM 740 N N . VAL A 1 97 ? 21.829 -12.009 -18.634 1.00 92.62 97 VAL A N 1
ATOM 741 C CA . VAL A 1 97 ? 20.469 -12.364 -19.093 1.00 92.62 97 VAL A CA 1
ATOM 742 C C . VAL A 1 97 ? 19.769 -13.325 -18.117 1.00 92.62 97 VAL A C 1
ATOM 744 O O . VAL A 1 97 ? 18.549 -13.444 -18.127 1.00 92.62 97 VAL A O 1
ATOM 747 N N . ASN A 1 98 ? 20.526 -14.010 -17.259 1.00 91.12 98 ASN A N 1
ATOM 748 C CA . ASN A 1 98 ? 20.020 -14.918 -16.227 1.00 91.12 98 ASN A CA 1
ATOM 749 C C . ASN A 1 98 ? 19.805 -14.246 -14.859 1.00 91.12 98 ASN A C 1
ATOM 751 O O . ASN A 1 98 ? 19.523 -14.947 -13.891 1.00 91.12 98 ASN A O 1
ATOM 755 N N . THR A 1 99 ? 19.952 -12.921 -14.758 1.00 90.56 99 THR A N 1
ATOM 756 C CA . THR A 1 99 ? 19.644 -12.195 -13.518 1.00 90.56 99 THR A CA 1
ATOM 757 C C . THR A 1 99 ? 18.151 -12.312 -13.213 1.00 90.56 99 THR A C 1
ATOM 759 O O . THR A 1 99 ? 17.318 -11.808 -13.967 1.00 90.56 99 THR A O 1
ATOM 762 N N . GLU A 1 100 ? 17.807 -12.976 -12.113 1.00 88.88 100 GLU A N 1
ATOM 763 C CA . GLU A 1 100 ? 16.416 -13.167 -11.708 1.00 88.88 100 GLU A CA 1
ATOM 764 C C . GLU A 1 100 ? 15.758 -11.833 -11.325 1.00 88.88 100 GLU A C 1
ATOM 766 O O . GLU A 1 100 ? 16.352 -10.993 -10.646 1.00 88.88 100 GLU A O 1
ATOM 771 N N . GLY A 1 101 ? 14.525 -11.621 -11.791 1.00 89.00 101 GLY A N 1
ATOM 772 C CA . GLY A 1 101 ? 13.762 -10.403 -11.516 1.00 89.00 101 GLY A CA 1
ATOM 773 C C . GLY A 1 101 ? 14.258 -9.144 -12.237 1.00 89.00 101 GLY A C 1
ATOM 774 O O . GLY A 1 101 ? 13.720 -8.068 -11.978 1.00 89.00 101 GLY A O 1
ATOM 775 N N . LEU A 1 102 ? 15.249 -9.249 -13.134 1.00 94.06 102 LEU A N 1
ATOM 776 C CA . LEU A 1 102 ? 15.695 -8.130 -13.965 1.00 94.06 102 LEU A CA 1
ATOM 777 C C . LEU A 1 102 ? 14.686 -7.871 -15.090 1.00 94.06 102 LEU A C 1
ATOM 779 O O . LEU A 1 102 ? 14.503 -8.691 -15.989 1.00 94.06 102 LEU A O 1
ATOM 783 N N . ILE A 1 103 ? 14.074 -6.692 -15.074 1.00 94.75 103 ILE A N 1
ATOM 784 C CA . ILE A 1 103 ? 13.017 -6.310 -16.018 1.00 94.75 103 ILE A CA 1
ATOM 785 C C . ILE A 1 103 ? 13.497 -6.267 -17.477 1.00 94.75 103 ILE A C 1
ATOM 787 O O . ILE A 1 103 ? 12.745 -6.591 -18.394 1.00 94.75 103 ILE A O 1
ATOM 791 N N . ASP A 1 104 ? 14.774 -5.936 -17.692 1.00 94.19 104 ASP A N 1
ATOM 792 C CA . ASP A 1 104 ? 15.386 -5.831 -19.021 1.00 94.19 104 ASP A CA 1
ATOM 793 C C . ASP A 1 104 ? 15.521 -7.193 -19.720 1.00 94.19 104 ASP A C 1
ATOM 795 O O . ASP A 1 104 ? 15.536 -7.268 -20.950 1.00 94.19 104 ASP A O 1
ATOM 799 N N . VAL A 1 105 ? 15.572 -8.285 -18.946 1.00 94.00 105 VAL A N 1
ATOM 800 C CA . VAL A 1 105 ? 15.577 -9.657 -19.473 1.00 94.00 105 VAL A CA 1
ATOM 801 C C . VAL A 1 105 ? 14.247 -9.959 -20.150 1.00 94.00 105 VAL A C 1
ATOM 803 O O . VAL A 1 105 ? 14.219 -10.419 -21.293 1.00 94.00 105 VAL A O 1
ATOM 806 N N . GLU A 1 106 ? 13.144 -9.677 -19.461 1.00 92.31 106 GLU A N 1
ATOM 807 C CA . GLU A 1 106 ? 11.796 -9.934 -19.972 1.00 92.31 106 GLU A CA 1
ATOM 808 C C . GLU A 1 106 ? 11.437 -8.964 -21.102 1.00 92.31 106 GLU A C 1
ATOM 810 O O . GLU A 1 106 ? 10.919 -9.386 -22.140 1.00 92.31 106 GLU A O 1
ATOM 815 N N . ALA A 1 107 ? 11.862 -7.702 -20.987 1.00 93.25 107 ALA A N 1
ATOM 816 C CA . ALA A 1 107 ? 11.752 -6.708 -22.050 1.00 93.25 107 ALA A CA 1
ATOM 817 C C . ALA A 1 107 ? 12.442 -7.147 -23.354 1.00 93.25 107 ALA A C 1
ATOM 819 O O . ALA A 1 107 ? 11.955 -6.825 -24.443 1.00 93.25 107 ALA A O 1
ATOM 820 N N . LEU A 1 108 ? 13.555 -7.880 -23.259 1.00 92.75 108 LEU A N 1
ATOM 821 C CA . LEU A 1 108 ? 14.287 -8.399 -24.412 1.00 92.75 108 LEU A CA 1
ATOM 822 C C . LEU A 1 108 ? 13.679 -9.697 -24.973 1.00 92.75 108 LEU A C 1
ATOM 824 O O . LEU A 1 108 ? 13.638 -9.875 -26.195 1.00 92.75 108 LEU A O 1
ATOM 828 N N . LYS A 1 109 ? 13.198 -10.598 -24.105 1.00 90.81 109 LYS A N 1
ATOM 829 C CA . LYS A 1 109 ? 12.554 -11.863 -24.506 1.00 90.81 109 LYS A CA 1
ATOM 830 C C . LYS A 1 109 ? 11.205 -11.638 -25.183 1.00 90.81 109 LYS A C 1
ATOM 832 O O . LYS A 1 109 ? 10.929 -12.278 -26.195 1.00 90.81 109 LYS A O 1
ATOM 837 N N . GLN A 1 110 ? 10.380 -10.744 -24.636 1.00 91.56 110 GLN A N 1
ATOM 838 C CA . GLN A 1 110 ? 9.015 -10.494 -25.101 1.00 91.56 110 GLN A CA 1
ATOM 839 C C . GLN A 1 110 ? 8.769 -8.991 -25.328 1.00 91.56 110 GLN A C 1
ATOM 841 O O . GLN A 1 110 ? 8.103 -8.328 -24.522 1.00 91.56 110 GLN A O 1
ATOM 846 N N . PRO A 1 111 ? 9.292 -8.427 -26.436 1.00 91.44 111 PRO A N 1
ATOM 847 C CA . PRO A 1 111 ? 9.015 -7.045 -26.798 1.00 91.44 111 PRO A CA 1
ATOM 848 C C . PRO A 1 111 ? 7.525 -6.807 -27.054 1.00 91.44 111 PRO A C 1
ATOM 850 O O . PRO A 1 111 ? 6.868 -7.600 -27.724 1.00 91.44 111 PRO A O 1
ATOM 853 N N . GLY A 1 112 ? 7.007 -5.680 -26.575 1.00 89.00 112 GLY A N 1
ATOM 854 C CA . GLY A 1 112 ? 5.629 -5.223 -26.780 1.00 89.00 112 GLY A CA 1
ATOM 855 C C . GLY A 1 112 ? 4.692 -5.482 -25.603 1.00 89.00 112 GLY A C 1
ATOM 856 O O . GLY A 1 112 ? 3.596 -4.926 -25.583 1.00 89.00 112 GLY A O 1
ATOM 857 N N . LEU A 1 113 ? 5.116 -6.281 -24.623 1.00 92.25 113 LEU A N 1
ATOM 858 C CA . LEU A 1 113 ? 4.360 -6.526 -23.399 1.00 92.25 113 LEU A CA 1
ATOM 859 C C . LEU A 1 113 ? 4.766 -5.574 -22.273 1.00 92.25 113 LEU A C 1
ATOM 861 O O . LEU A 1 113 ? 5.813 -4.924 -22.312 1.00 92.25 113 LEU A O 1
ATOM 865 N N . PHE A 1 114 ? 3.887 -5.498 -21.279 1.00 93.31 114 PHE A N 1
ATOM 866 C CA . PHE A 1 114 ? 4.141 -4.810 -20.0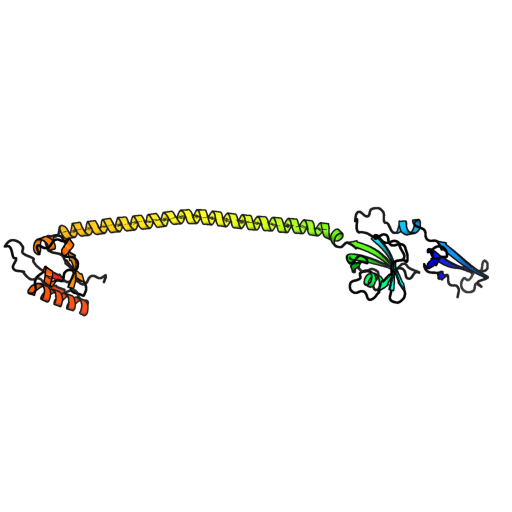27 1.00 93.31 114 PHE A CA 1
ATOM 867 C C . PHE A 1 114 ? 4.882 -5.737 -19.070 1.00 93.31 114 PHE A C 1
ATOM 869 O O . PHE A 1 114 ? 4.435 -6.855 -18.812 1.00 93.31 114 PHE A O 1
ATOM 876 N N . HIS A 1 115 ? 5.984 -5.242 -18.524 1.00 93.88 115 HIS A N 1
ATOM 877 C CA . HIS A 1 115 ? 6.860 -5.975 -17.623 1.00 93.88 115 HIS A CA 1
ATOM 878 C C . HIS A 1 115 ? 6.937 -5.271 -16.272 1.00 93.88 115 HIS A C 1
ATOM 880 O O . HIS A 1 115 ? 6.875 -4.042 -16.188 1.00 93.88 115 HIS A O 1
ATOM 886 N N . HIS A 1 116 ? 7.096 -6.061 -15.214 1.00 94.75 116 HIS A N 1
ATOM 887 C CA . HIS A 1 116 ? 7.301 -5.591 -13.849 1.00 94.75 116 HIS A CA 1
ATOM 888 C C . HIS A 1 116 ? 8.492 -6.324 -13.240 1.00 94.75 116 HIS A C 1
ATOM 890 O O . HIS A 1 116 ? 8.630 -7.536 -13.402 1.00 94.75 116 HIS A O 1
ATOM 896 N N . GLY A 1 117 ? 9.343 -5.582 -12.544 1.00 93.81 117 GLY A N 1
ATOM 897 C CA . GLY A 1 117 ? 10.485 -6.132 -11.835 1.00 93.81 117 GLY A CA 1
ATOM 898 C C . GLY A 1 117 ? 11.515 -5.059 -11.537 1.00 93.81 117 GLY A C 1
ATOM 899 O O . GLY A 1 117 ? 11.246 -3.856 -11.584 1.00 93.81 117 GLY A O 1
ATOM 900 N N . ARG A 1 118 ? 12.744 -5.488 -11.271 1.00 95.25 118 ARG A N 1
ATOM 901 C CA . ARG A 1 118 ? 13.833 -4.590 -10.898 1.00 95.25 118 ARG A CA 1
ATOM 902 C C . ARG A 1 118 ? 14.592 -4.155 -12.133 1.00 95.25 118 ARG A C 1
ATOM 904 O O . ARG A 1 118 ? 14.993 -4.979 -12.947 1.00 95.25 118 ARG A O 1
ATOM 911 N N . HIS A 1 119 ? 14.805 -2.854 -12.263 1.00 91.31 119 HIS A N 1
ATOM 912 C CA . HIS A 1 119 ? 15.717 -2.320 -13.274 1.00 91.31 119 HIS A CA 1
ATOM 913 C C . HIS A 1 119 ? 17.179 -2.415 -12.814 1.00 91.31 119 HIS A C 1
ATOM 915 O O . HIS A 1 119 ? 17.471 -2.826 -11.689 1.00 91.31 119 HIS A O 1
ATOM 921 N N . TYR A 1 120 ? 18.104 -1.983 -13.668 1.00 90.50 120 TYR A N 1
ATOM 922 C CA . TYR A 1 120 ? 19.547 -2.037 -13.429 1.00 90.50 120 TYR A CA 1
ATOM 923 C C . TYR A 1 120 ? 20.045 -1.330 -12.150 1.00 90.50 120 TYR A C 1
ATOM 925 O O . TYR A 1 120 ? 21.182 -1.575 -11.749 1.00 90.50 120 TYR A O 1
ATOM 933 N N . ALA A 1 121 ? 19.264 -0.429 -11.534 1.00 90.00 121 ALA A N 1
ATOM 934 C CA . ALA A 1 121 ? 19.591 0.195 -10.244 1.00 90.00 121 ALA A CA 1
ATOM 935 C C . ALA A 1 121 ? 18.815 -0.437 -9.070 1.00 90.00 121 ALA A C 1
ATOM 937 O O . ALA A 1 121 ? 18.590 0.197 -8.042 1.00 90.00 121 ALA A O 1
ATOM 938 N N . PHE A 1 122 ? 18.365 -1.686 -9.230 1.00 89.50 122 PHE A N 1
ATOM 939 C CA . PHE A 1 122 ? 17.739 -2.521 -8.195 1.00 89.50 122 PHE A CA 1
ATOM 940 C C . PHE A 1 122 ? 16.457 -1.955 -7.561 1.00 89.50 122 PHE A C 1
ATOM 942 O O . PHE A 1 122 ? 16.041 -2.397 -6.496 1.00 89.50 122 PHE A O 1
ATOM 949 N N . THR A 1 123 ? 15.790 -1.005 -8.219 1.00 91.19 123 THR A N 1
ATOM 950 C CA . THR A 1 123 ? 14.472 -0.497 -7.793 1.00 91.19 123 THR A CA 1
ATOM 951 C C . THR A 1 123 ? 13.353 -1.124 -8.619 1.00 91.19 123 THR A C 1
ATOM 953 O O . THR A 1 123 ? 13.507 -1.282 -9.836 1.00 91.19 123 THR A O 1
ATOM 956 N N . GLU A 1 124 ? 12.225 -1.431 -7.976 1.00 94.75 124 GLU A N 1
ATOM 957 C CA . GLU A 1 124 ? 11.000 -1.911 -8.631 1.00 94.75 124 GLU A CA 1
ATOM 958 C C . GLU A 1 124 ? 10.483 -0.884 -9.642 1.00 94.75 124 GLU A C 1
ATOM 960 O O . GLU A 1 124 ? 10.396 0.320 -9.375 1.00 94.75 124 GLU A O 1
ATOM 965 N N . SER A 1 125 ? 10.202 -1.360 -10.846 1.00 94.25 125 SER A N 1
ATOM 966 C CA . SER A 1 125 ? 9.899 -0.541 -12.011 1.00 94.25 125 SER A CA 1
ATOM 967 C C . SER A 1 125 ? 8.916 -1.254 -12.923 1.00 94.25 125 SER A C 1
ATOM 969 O O . SER A 1 125 ? 8.810 -2.480 -12.926 1.00 94.25 125 SER A O 1
ATOM 971 N N . PHE A 1 126 ? 8.241 -0.467 -13.746 1.00 95.00 126 PHE A N 1
ATOM 972 C CA . PHE A 1 126 ? 7.458 -0.953 -14.865 1.00 95.00 126 PHE A CA 1
ATOM 973 C C . PHE A 1 126 ? 8.149 -0.575 -16.160 1.00 95.00 126 PHE A C 1
ATOM 975 O O . PHE A 1 126 ? 8.684 0.530 -16.278 1.00 95.00 126 PHE A O 1
ATOM 982 N N . ALA A 1 127 ? 8.130 -1.478 -17.131 1.00 95.44 127 ALA A N 1
ATOM 983 C CA . ALA A 1 127 ? 8.716 -1.225 -18.431 1.00 95.44 127 ALA A CA 1
ATOM 984 C C . ALA A 1 127 ? 7.858 -1.800 -19.548 1.00 95.44 127 ALA A C 1
ATOM 986 O O . ALA A 1 127 ? 7.221 -2.843 -19.416 1.00 95.44 127 ALA A O 1
ATOM 987 N N . VAL A 1 128 ? 7.894 -1.111 -20.677 1.00 95.25 128 VAL A N 1
ATOM 988 C CA . VAL A 1 128 ? 7.389 -1.589 -21.958 1.00 95.25 128 VAL A CA 1
ATOM 989 C C . VAL A 1 128 ? 8.513 -1.484 -22.965 1.00 95.25 128 VAL A C 1
ATOM 991 O O . VAL A 1 128 ? 9.312 -0.546 -22.934 1.00 95.25 128 VAL A O 1
ATOM 994 N N . SER A 1 129 ? 8.586 -2.453 -23.864 1.00 95.25 129 SER A N 1
ATOM 995 C CA . SER A 1 129 ? 9.661 -2.503 -24.842 1.00 95.25 129 SER A CA 1
ATOM 996 C C . SER A 1 129 ? 9.152 -2.681 -26.261 1.00 95.25 129 SER A C 1
ATOM 998 O O . SER A 1 129 ? 8.048 -3.166 -26.493 1.00 95.25 129 SER A O 1
ATOM 1000 N N . ARG A 1 130 ? 9.948 -2.270 -27.246 1.00 94.94 130 ARG A N 1
ATOM 1001 C CA . ARG A 1 130 ? 9.666 -2.464 -28.669 1.00 94.94 130 ARG A CA 1
ATOM 1002 C C . ARG A 1 130 ? 10.964 -2.740 -29.412 1.00 94.94 130 ARG A C 1
ATOM 1004 O O . ARG A 1 130 ? 11.940 -2.014 -29.255 1.00 94.94 130 ARG A O 1
ATOM 1011 N N . ARG A 1 131 ? 10.969 -3.775 -30.251 1.00 94.06 131 ARG A N 1
ATOM 1012 C CA . ARG A 1 131 ? 12.107 -4.060 -31.132 1.00 94.06 131 ARG A CA 1
ATOM 1013 C C . ARG A 1 131 ? 12.159 -3.050 -32.278 1.00 94.06 131 ARG A C 1
ATOM 1015 O O . ARG A 1 131 ? 11.117 -2.712 -32.841 1.00 94.06 131 ARG A O 1
ATOM 1022 N N . ILE A 1 132 ? 13.357 -2.590 -32.623 1.00 90.69 132 ILE A N 1
ATOM 1023 C CA . ILE A 1 132 ? 13.584 -1.704 -33.766 1.00 90.69 132 ILE A CA 1
ATOM 1024 C C . ILE A 1 132 ? 13.747 -2.565 -35.029 1.00 90.69 132 ILE A C 1
ATOM 1026 O O . ILE A 1 132 ? 14.625 -3.424 -35.067 1.00 90.69 132 ILE A O 1
ATOM 1030 N N . PRO A 1 133 ? 12.912 -2.383 -36.068 1.00 86.31 133 PRO A N 1
ATOM 1031 C CA . PRO A 1 133 ? 13.032 -3.161 -37.297 1.00 86.31 133 PRO A CA 1
ATOM 1032 C C . PRO A 1 133 ? 14.393 -2.963 -37.973 1.00 86.31 133 PRO A C 1
ATOM 1034 O O . PRO A 1 133 ? 14.867 -1.837 -38.106 1.00 86.31 133 PRO A O 1
ATOM 1037 N N . GLY A 1 134 ? 15.000 -4.058 -38.435 1.00 81.50 134 GLY A N 1
ATOM 1038 C CA . GLY A 1 134 ? 16.304 -4.031 -39.105 1.00 81.50 134 GLY A CA 1
ATOM 1039 C C . GLY A 1 134 ? 17.513 -3.976 -38.165 1.00 81.50 134 GLY A C 1
ATOM 1040 O O . GLY A 1 134 ? 18.636 -3.907 -38.657 1.00 81.50 134 GLY A O 1
ATOM 1041 N N . THR A 1 135 ? 17.308 -4.027 -36.842 1.00 86.81 135 THR A N 1
ATOM 1042 C CA . THR A 1 135 ? 18.377 -4.148 -35.840 1.00 86.81 135 THR A CA 1
ATOM 1043 C C . THR A 1 135 ? 18.003 -5.170 -34.758 1.00 86.81 135 THR A C 1
ATOM 1045 O O . THR A 1 135 ? 16.835 -5.528 -34.596 1.00 86.81 135 THR A O 1
ATOM 1048 N N . ASP A 1 136 ? 18.987 -5.609 -33.971 1.00 88.31 136 ASP A N 1
ATOM 1049 C CA . ASP A 1 136 ? 18.758 -6.424 -32.766 1.00 88.31 136 ASP A CA 1
ATOM 1050 C C . ASP A 1 136 ? 18.445 -5.570 -31.523 1.00 88.31 136 ASP A C 1
ATOM 1052 O O . ASP A 1 136 ? 18.484 -6.049 -30.385 1.00 88.31 136 ASP A O 1
ATOM 1056 N N . TRP A 1 137 ? 18.151 -4.281 -31.718 1.00 92.56 137 TRP A N 1
ATOM 1057 C CA . TRP A 1 137 ? 17.938 -3.347 -30.621 1.00 92.56 137 TRP A CA 1
ATOM 1058 C C . TRP A 1 137 ? 16.506 -3.414 -30.127 1.00 92.56 137 TRP A C 1
ATOM 1060 O O . TRP A 1 137 ? 15.536 -3.474 -30.891 1.00 92.56 137 TRP A O 1
ATOM 1070 N N . VAL A 1 138 ? 16.378 -3.320 -28.815 1.00 94.56 138 VAL A N 1
ATOM 1071 C CA . VAL A 1 138 ? 15.108 -3.198 -28.125 1.00 94.56 138 VAL A CA 1
ATOM 1072 C C . VAL A 1 138 ? 15.094 -1.845 -27.429 1.00 94.56 138 VAL A C 1
ATOM 1074 O O . VAL A 1 138 ? 15.938 -1.552 -26.585 1.00 94.56 138 VAL A O 1
ATOM 1077 N N . LEU A 1 139 ? 14.138 -1.007 -27.816 1.00 94.88 139 LEU A N 1
ATOM 1078 C CA . LEU A 1 139 ? 13.822 0.236 -27.133 1.00 94.88 139 LEU A CA 1
ATOM 1079 C C . LEU A 1 139 ? 12.998 -0.100 -25.898 1.00 94.88 139 LEU A C 1
ATOM 1081 O O . LEU A 1 139 ? 11.942 -0.716 -26.026 1.00 94.88 139 LEU A O 1
ATOM 1085 N N . VAL A 1 140 ? 13.464 0.306 -24.728 1.00 95.06 140 VAL A N 1
ATOM 1086 C CA . VAL A 1 140 ? 12.777 0.116 -23.452 1.00 95.06 140 VAL A CA 1
ATOM 1087 C C . VAL A 1 140 ? 12.385 1.483 -22.924 1.00 95.06 140 VAL A C 1
ATOM 1089 O O . VAL A 1 140 ? 13.221 2.378 -22.834 1.00 95.06 140 VAL A O 1
ATOM 1092 N N . HIS A 1 141 ? 11.111 1.644 -22.588 1.00 94.44 141 HIS A N 1
ATOM 1093 C CA . HIS A 1 141 ? 10.615 2.781 -21.830 1.00 94.44 141 HIS A CA 1
ATOM 1094 C C . HIS A 1 141 ? 10.204 2.298 -20.443 1.00 94.44 141 HIS A C 1
ATOM 1096 O O . HIS A 1 141 ? 9.419 1.354 -20.318 1.00 94.44 141 HIS A O 1
ATOM 1102 N N . ARG A 1 142 ? 10.749 2.937 -19.410 1.00 93.75 142 ARG A N 1
ATOM 1103 C CA . ARG A 1 142 ? 10.630 2.526 -18.013 1.00 93.75 142 ARG A CA 1
ATOM 1104 C C . ARG A 1 142 ? 10.114 3.674 -17.157 1.00 93.75 142 ARG A C 1
ATOM 1106 O O . ARG A 1 142 ? 10.478 4.822 -17.383 1.00 93.75 142 ARG A O 1
ATOM 1113 N N . ILE A 1 143 ? 9.355 3.346 -16.118 1.00 93.69 143 ILE A N 1
ATOM 1114 C CA . ILE A 1 143 ? 8.969 4.238 -15.020 1.00 93.69 143 ILE A CA 1
ATOM 1115 C C . ILE A 1 143 ? 9.125 3.504 -13.678 1.00 93.69 143 ILE A C 1
ATOM 1117 O O . ILE A 1 143 ? 8.893 2.298 -13.593 1.00 93.69 143 ILE A O 1
ATOM 1121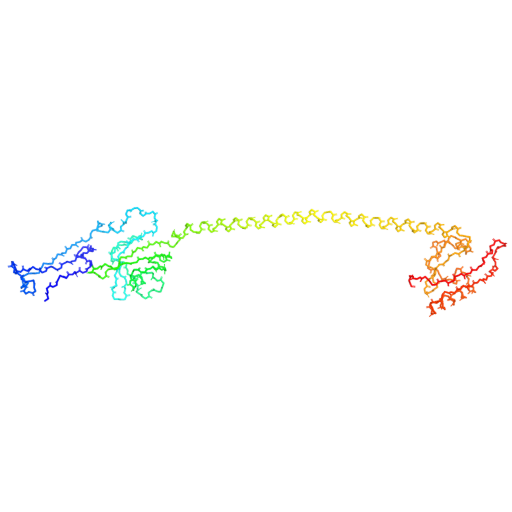 N N . GLY A 1 144 ? 9.538 4.202 -12.618 1.00 93.56 144 GLY A N 1
ATOM 1122 C CA . GLY A 1 144 ? 9.639 3.613 -11.281 1.00 93.56 144 GLY A CA 1
ATOM 1123 C C . GLY A 1 144 ? 8.261 3.263 -10.710 1.00 93.56 144 GLY A C 1
ATOM 1124 O O . GLY A 1 144 ? 7.314 4.039 -10.851 1.00 93.56 144 GLY A O 1
ATOM 1125 N N . ALA A 1 145 ? 8.145 2.120 -10.029 1.00 92.31 145 ALA A N 1
ATOM 1126 C CA . ALA A 1 145 ? 6.861 1.641 -9.512 1.00 92.31 145 ALA A CA 1
ATOM 1127 C C . ALA A 1 145 ? 6.235 2.632 -8.518 1.00 92.31 145 ALA A C 1
ATOM 1129 O O . ALA A 1 145 ? 5.055 2.952 -8.631 1.00 92.31 145 ALA A O 1
ATOM 1130 N N . ALA A 1 146 ? 7.041 3.190 -7.609 1.00 89.12 146 ALA A N 1
ATOM 1131 C CA . ALA A 1 146 ? 6.580 4.166 -6.622 1.00 89.12 146 ALA A CA 1
ATOM 1132 C C . ALA A 1 146 ? 5.973 5.426 -7.261 1.00 89.12 146 ALA A C 1
ATOM 1134 O O . ALA A 1 146 ? 4.974 5.933 -6.769 1.00 89.12 146 ALA A O 1
ATOM 1135 N N . GLU A 1 147 ? 6.539 5.924 -8.365 1.00 89.56 147 GLU A N 1
ATOM 1136 C CA . GLU A 1 147 ? 6.000 7.102 -9.055 1.00 89.56 147 GLU A CA 1
ATOM 1137 C C . GLU A 1 147 ? 4.760 6.754 -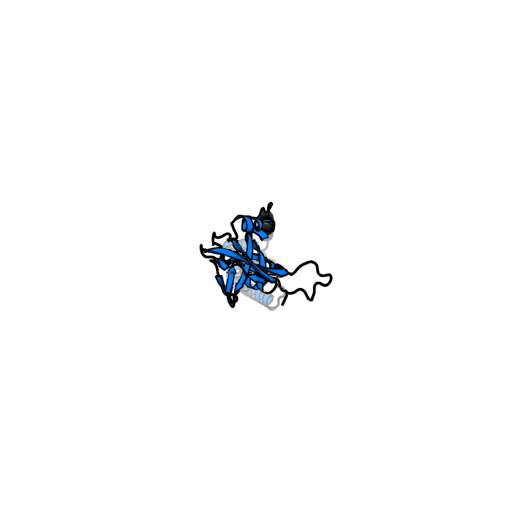9.885 1.00 89.56 147 GLU A C 1
ATOM 1139 O O . GLU A 1 147 ? 3.775 7.490 -9.854 1.00 89.56 147 GLU A O 1
ATOM 1144 N N . ALA A 1 148 ? 4.772 5.605 -10.568 1.00 87.94 148 ALA A N 1
ATOM 1145 C CA . ALA A 1 148 ? 3.620 5.121 -11.324 1.00 87.94 148 ALA A CA 1
ATOM 1146 C C . ALA A 1 148 ? 2.388 4.880 -10.427 1.00 87.94 148 ALA A C 1
ATOM 1148 O O . ALA A 1 148 ? 1.259 5.144 -10.838 1.00 87.94 148 ALA A O 1
ATOM 1149 N N . LEU A 1 149 ? 2.604 4.406 -9.196 1.00 85.31 149 LEU A N 1
ATOM 1150 C CA . LEU A 1 149 ? 1.552 4.085 -8.225 1.00 85.31 149 LEU A CA 1
ATOM 1151 C C . LEU A 1 149 ? 1.232 5.233 -7.254 1.00 85.31 149 LEU A C 1
ATOM 1153 O O . LEU A 1 149 ? 0.186 5.187 -6.606 1.00 85.31 149 LEU A O 1
ATOM 1157 N N . ALA A 1 150 ? 2.054 6.289 -7.189 1.00 81.69 150 ALA A N 1
ATOM 1158 C CA . ALA A 1 150 ? 1.913 7.383 -6.220 1.00 81.69 150 ALA A CA 1
ATOM 1159 C C . ALA A 1 150 ? 0.502 7.998 -6.192 1.00 81.69 150 ALA A C 1
ATOM 1161 O O . ALA A 1 150 ? -0.041 8.288 -5.123 1.00 81.69 150 ALA A O 1
ATOM 1162 N N . ALA A 1 151 ? -0.125 8.164 -7.362 1.00 71.69 151 ALA A N 1
ATOM 1163 C CA . ALA A 1 151 ? -1.476 8.715 -7.468 1.00 71.69 151 ALA A CA 1
ATOM 1164 C C . ALA A 1 151 ? -2.558 7.795 -6.863 1.00 71.69 151 ALA A C 1
ATOM 1166 O O . ALA A 1 151 ? -3.577 8.281 -6.364 1.00 71.69 151 ALA A O 1
ATOM 1167 N N . SER A 1 152 ? -2.343 6.478 -6.898 1.00 76.81 152 SER A N 1
ATOM 1168 C CA . SER A 1 152 ? -3.240 5.474 -6.317 1.00 76.81 152 SER A CA 1
ATOM 1169 C C . SER A 1 152 ? -3.021 5.339 -4.808 1.00 76.81 152 SER A C 1
ATOM 1171 O O . SER A 1 152 ? -3.983 5.328 -4.034 1.00 76.81 152 SER A O 1
ATOM 1173 N N . ASP A 1 153 ? -1.761 5.316 -4.374 1.00 75.19 153 ASP A N 1
ATOM 1174 C CA . ASP A 1 153 ? -1.406 5.128 -2.965 1.00 75.19 153 ASP A CA 1
ATOM 1175 C C . ASP A 1 153 ? -1.838 6.309 -2.090 1.00 75.19 153 ASP A C 1
ATOM 1177 O O . ASP A 1 153 ? -2.340 6.103 -0.981 1.00 75.19 153 ASP A O 1
ATOM 1181 N N . ALA A 1 154 ? -1.764 7.540 -2.608 1.00 75.56 154 ALA A N 1
ATOM 1182 C CA . ALA A 1 154 ? -2.258 8.719 -1.899 1.00 75.56 154 ALA A CA 1
ATOM 1183 C C . ALA A 1 154 ? -3.767 8.626 -1.608 1.00 75.56 154 ALA A C 1
ATOM 1185 O O . ALA A 1 154 ? -4.198 8.835 -0.473 1.00 75.56 154 ALA A O 1
ATOM 1186 N N . ARG A 1 155 ? -4.575 8.235 -2.607 1.00 76.88 155 ARG A N 1
ATOM 1187 C CA . ARG A 1 155 ? -6.030 8.058 -2.437 1.00 76.88 155 ARG A CA 1
ATOM 1188 C C . ARG A 1 155 ? -6.343 6.947 -1.444 1.00 76.88 155 ARG A C 1
ATOM 1190 O O . ARG A 1 155 ? -7.220 7.109 -0.597 1.00 76.88 155 ARG A O 1
ATOM 1197 N N . ARG A 1 156 ? -5.615 5.830 -1.527 1.00 80.06 156 ARG A N 1
ATOM 1198 C CA . ARG A 1 156 ? -5.779 4.698 -0.611 1.00 80.06 156 ARG A CA 1
ATOM 1199 C C . ARG A 1 156 ? -5.504 5.106 0.835 1.00 80.06 156 ARG A C 1
ATOM 1201 O O . ARG A 1 156 ? -6.292 4.761 1.712 1.00 80.06 156 ARG A O 1
ATOM 1208 N N . MET A 1 157 ? -4.439 5.868 1.077 1.00 79.12 157 MET A N 1
ATOM 1209 C CA . MET A 1 157 ? -4.095 6.339 2.419 1.00 79.12 157 MET A CA 1
ATOM 1210 C C . MET A 1 157 ? -5.170 7.274 2.986 1.00 79.12 157 MET A C 1
ATOM 1212 O O . MET A 1 157 ? -5.561 7.107 4.138 1.00 79.12 157 MET A O 1
ATOM 1216 N N . THR A 1 158 ? -5.705 8.200 2.178 1.00 84.69 158 THR A N 1
ATOM 1217 C CA . THR A 1 158 ? -6.805 9.090 2.594 1.00 84.69 158 THR A CA 1
ATOM 1218 C C . THR A 1 158 ? -8.079 8.319 2.951 1.00 84.69 158 THR A C 1
ATOM 1220 O O . THR A 1 158 ? -8.742 8.649 3.932 1.00 84.69 158 THR A O 1
ATOM 1223 N N . LEU A 1 159 ? -8.424 7.276 2.189 1.00 89.06 159 LEU A N 1
ATOM 1224 C CA . LEU A 1 159 ? -9.603 6.451 2.476 1.00 89.06 159 LEU A CA 1
ATOM 1225 C C . LEU A 1 159 ? -9.432 5.632 3.763 1.00 89.06 159 LEU A C 1
ATOM 1227 O O . LEU A 1 159 ? -10.346 5.590 4.586 1.00 89.06 159 LEU A O 1
ATOM 1231 N N . ILE A 1 160 ? -8.265 5.008 3.959 1.00 92.31 160 ILE A N 1
ATOM 1232 C CA . ILE A 1 160 ? -7.982 4.202 5.156 1.00 92.31 160 ILE A CA 1
ATOM 1233 C C . ILE A 1 160 ? -7.947 5.084 6.406 1.00 92.31 160 ILE A C 1
ATOM 1235 O O . ILE A 1 160 ? -8.542 4.718 7.419 1.00 92.31 160 ILE A O 1
ATOM 1239 N N . SER A 1 161 ? -7.293 6.248 6.347 1.00 92.12 161 SER A N 1
ATOM 1240 C CA . SER A 1 161 ? -7.240 7.160 7.491 1.00 92.12 161 SER A CA 1
ATOM 1241 C C . SER A 1 161 ? -8.624 7.715 7.838 1.00 92.12 161 SER A C 1
ATOM 1243 O O . SER A 1 161 ? -8.989 7.729 9.013 1.00 92.12 161 SER A O 1
ATOM 1245 N N . GLY A 1 162 ? -9.440 8.074 6.840 1.00 94.06 162 GLY A N 1
ATOM 1246 C CA . GLY A 1 162 ? -10.828 8.493 7.049 1.00 94.06 162 GLY A CA 1
ATOM 1247 C C . GLY A 1 162 ? -11.690 7.408 7.704 1.00 94.06 162 GLY A C 1
ATOM 1248 O O . GLY A 1 162 ? -12.411 7.687 8.663 1.00 94.06 162 GLY A O 1
ATOM 1249 N N . LEU A 1 163 ? -11.574 6.156 7.245 1.00 95.38 163 LEU A N 1
ATOM 1250 C CA . LEU A 1 163 ? -12.286 5.022 7.840 1.00 95.38 163 LEU A CA 1
ATOM 1251 C C . LEU A 1 163 ? -11.835 4.754 9.283 1.00 95.38 163 LEU A C 1
ATOM 1253 O O . LEU A 1 163 ? -12.673 4.527 10.153 1.00 95.38 163 LEU A O 1
ATOM 1257 N N . ALA A 1 164 ? -10.529 4.813 9.556 1.00 96.38 164 ALA A N 1
ATOM 1258 C CA . ALA A 1 164 ? -9.996 4.629 10.904 1.00 96.38 164 ALA A CA 1
ATOM 1259 C C . ALA A 1 164 ? -10.528 5.697 11.874 1.00 96.38 164 ALA A C 1
ATOM 1261 O O . ALA A 1 164 ? -10.982 5.361 12.967 1.00 96.38 164 ALA A O 1
ATOM 1262 N N . VAL A 1 165 ? -10.551 6.968 11.454 1.00 97.31 165 VAL A N 1
ATOM 1263 C CA . VAL A 1 165 ? -11.136 8.066 12.242 1.00 97.31 165 VAL A CA 1
ATOM 1264 C C . VAL A 1 165 ? -12.623 7.821 12.507 1.00 97.31 165 VAL A C 1
ATOM 1266 O O . VAL A 1 165 ? -13.071 7.978 13.641 1.00 97.31 165 VAL A O 1
ATOM 1269 N N . LEU A 1 166 ? -13.387 7.378 11.503 1.00 97.12 166 LEU A N 1
ATOM 1270 C CA . LEU A 1 166 ? -14.809 7.066 11.667 1.00 97.12 166 LEU A CA 1
ATOM 1271 C C . LEU A 1 166 ? -15.043 5.955 12.703 1.00 97.12 166 LEU A C 1
ATOM 1273 O O . LEU A 1 166 ? -15.907 6.095 13.566 1.00 97.12 166 LEU A O 1
ATOM 1277 N N . VAL A 1 167 ? -14.258 4.875 12.653 1.00 98.00 167 VAL A N 1
ATOM 1278 C CA . VAL A 1 167 ? -14.351 3.768 13.621 1.00 98.00 167 VAL A CA 1
ATOM 1279 C C . VAL A 1 167 ? -14.051 4.251 15.040 1.00 98.00 167 VAL A C 1
ATOM 1281 O O . VAL A 1 167 ? -14.782 3.908 15.970 1.00 98.00 167 VAL A O 1
ATOM 1284 N N . VAL A 1 168 ? -13.026 5.091 15.212 1.00 98.00 168 VAL A N 1
ATOM 1285 C CA . VAL A 1 168 ? -12.691 5.686 16.516 1.00 98.00 168 VAL A CA 1
ATOM 1286 C C . VAL A 1 168 ? -13.832 6.567 17.033 1.00 98.00 168 VAL A C 1
ATOM 1288 O O . VAL A 1 168 ? -14.192 6.462 18.204 1.00 98.00 168 VAL A O 1
ATOM 1291 N N . LEU A 1 169 ? -14.447 7.388 16.175 1.00 97.81 169 LEU A N 1
ATOM 1292 C CA . LEU A 1 169 ? -15.585 8.235 16.554 1.00 97.81 169 LEU A CA 1
ATOM 1293 C C . LEU A 1 169 ? -16.811 7.414 16.971 1.00 97.81 169 LEU A C 1
ATOM 1295 O O . LEU A 1 169 ? -17.445 7.735 17.975 1.00 97.81 169 LEU A O 1
ATOM 1299 N N . ILE A 1 170 ? -17.122 6.334 16.248 1.00 97.88 170 ILE A N 1
ATOM 1300 C CA . ILE A 1 170 ? -18.218 5.421 16.607 1.00 97.88 170 ILE A CA 1
ATOM 1301 C C . ILE A 1 170 ? -17.929 4.751 17.954 1.00 97.88 170 ILE A C 1
ATOM 1303 O O . ILE A 1 170 ? -18.800 4.717 18.822 1.00 97.88 170 ILE A O 1
ATOM 1307 N N . GLY A 1 171 ? -16.701 4.269 18.161 1.00 97.62 171 GLY A N 1
ATOM 1308 C CA . GLY A 1 171 ? -16.280 3.688 19.436 1.00 97.62 171 GLY A CA 1
ATOM 1309 C C . GLY A 1 171 ? -16.422 4.675 20.597 1.00 97.62 171 GLY A C 1
ATOM 1310 O O . GLY A 1 171 ? -17.010 4.339 21.623 1.00 97.62 171 GLY A O 1
ATOM 1311 N N . ALA A 1 172 ? -15.964 5.916 20.418 1.00 97.06 172 ALA A N 1
ATOM 1312 C CA . ALA A 1 172 ? -16.102 6.972 21.419 1.00 97.06 172 ALA A CA 1
ATOM 1313 C C . ALA A 1 172 ? -17.575 7.297 21.723 1.00 97.06 172 ALA A C 1
ATOM 1315 O O . ALA A 1 172 ? -17.947 7.424 22.889 1.00 97.06 172 ALA A O 1
ATOM 1316 N N . ALA A 1 173 ? -18.431 7.371 20.699 1.00 96.44 173 ALA A N 1
ATOM 1317 C CA . ALA A 1 173 ? -19.864 7.593 20.876 1.00 96.44 173 ALA A CA 1
ATOM 1318 C C . ALA A 1 173 ? -20.531 6.457 21.671 1.00 96.44 173 ALA A C 1
ATOM 1320 O O . ALA A 1 173 ? -21.313 6.723 22.582 1.00 96.44 173 ALA A O 1
ATOM 1321 N N . LEU A 1 174 ? -20.185 5.197 21.387 1.00 96.44 174 LEU A N 1
ATOM 1322 C CA . LEU A 1 174 ? -20.689 4.043 22.141 1.00 96.44 174 LEU A CA 1
ATOM 1323 C C . LEU A 1 174 ? -20.248 4.079 23.607 1.00 96.44 174 LEU A C 1
ATOM 1325 O O . LEU A 1 174 ? -21.058 3.814 24.494 1.00 96.44 174 LEU A O 1
ATOM 1329 N N . VAL A 1 175 ? -18.993 4.450 23.869 1.00 94.88 175 VAL A N 1
ATOM 1330 C CA . VAL A 1 175 ? -18.473 4.621 25.232 1.00 94.88 175 VAL A CA 1
ATOM 1331 C C . VAL A 1 175 ? -19.224 5.735 25.963 1.00 94.88 175 VAL A C 1
ATOM 1333 O O . VAL A 1 175 ? -19.640 5.532 27.101 1.00 94.88 175 VAL A O 1
ATOM 1336 N N . LEU A 1 176 ? -19.475 6.876 25.315 1.00 94.62 176 LEU A N 1
ATOM 1337 C CA . LEU A 1 176 ? -20.262 7.969 25.897 1.00 94.62 176 LEU A CA 1
ATOM 1338 C C . LEU A 1 176 ? -21.694 7.535 26.230 1.00 94.62 176 LEU A C 1
ATOM 1340 O O . LEU A 1 176 ? -22.180 7.815 27.326 1.00 94.62 176 LEU A O 1
ATOM 1344 N N . VAL A 1 177 ? -22.355 6.809 25.323 1.00 93.25 177 VAL A N 1
ATOM 1345 C CA . VAL A 1 177 ? -23.696 6.255 25.563 1.00 93.25 177 VAL A CA 1
ATOM 1346 C C . VAL A 1 177 ? -23.674 5.268 26.728 1.00 93.25 177 VAL A C 1
ATOM 1348 O O . VAL A 1 177 ? -24.558 5.315 27.582 1.00 93.25 177 VAL A O 1
ATOM 1351 N N . TRP A 1 178 ? -22.661 4.402 26.802 1.00 91.06 178 TRP A N 1
ATOM 1352 C CA . TRP A 1 178 ? -22.506 3.451 27.898 1.00 91.06 178 TRP A CA 1
ATOM 1353 C C . TRP A 1 178 ? -22.289 4.152 29.241 1.00 91.06 178 TRP A C 1
ATOM 1355 O O . TRP A 1 178 ? -22.993 3.832 30.195 1.00 91.06 178 TRP A O 1
ATOM 1365 N N . PHE A 1 179 ? -21.400 5.146 29.316 1.00 89.81 179 PHE A N 1
ATOM 1366 C CA . PHE A 1 179 ? -21.191 5.936 30.534 1.00 89.81 179 PHE A CA 1
ATOM 1367 C C . PHE A 1 179 ? -22.468 6.667 30.963 1.00 89.81 179 PHE A C 1
ATOM 1369 O O . PHE A 1 179 ? -22.838 6.619 32.136 1.00 89.81 179 PHE A O 1
ATOM 1376 N N . TYR A 1 180 ? -23.189 7.278 30.019 1.00 87.56 180 TYR A N 1
ATOM 1377 C CA . TYR A 1 180 ? -24.442 7.978 30.309 1.00 87.56 180 TYR A CA 1
ATOM 1378 C C . TYR A 1 180 ? -25.544 7.022 30.799 1.00 87.56 180 TYR A C 1
ATOM 1380 O O . TYR A 1 180 ? -26.222 7.293 31.791 1.00 87.56 180 TYR A O 1
ATOM 1388 N N . ALA A 1 181 ? -25.697 5.865 30.149 1.00 84.62 181 ALA A N 1
ATOM 1389 C CA . ALA A 1 181 ? -26.666 4.842 30.538 1.00 84.62 181 ALA A CA 1
ATOM 1390 C C . ALA A 1 181 ? -26.304 4.171 31.872 1.00 84.62 181 ALA A C 1
ATOM 1392 O O . ALA A 1 181 ? -27.181 3.910 32.696 1.00 84.62 181 ALA A O 1
ATOM 1393 N N . SER A 1 182 ? -25.016 3.906 32.100 1.00 82.06 182 SER A N 1
ATOM 1394 C CA . SER A 1 182 ? -24.516 3.318 33.343 1.00 82.06 182 SER A CA 1
ATOM 1395 C C . SER A 1 182 ? -24.740 4.256 34.527 1.00 82.06 182 SER A C 1
ATOM 1397 O O . SER A 1 182 ? -25.130 3.792 35.597 1.00 82.06 182 SER A O 1
ATOM 1399 N N . SER A 1 183 ? -24.571 5.569 34.331 1.00 79.25 183 SER A N 1
ATOM 1400 C CA . SER A 1 183 ? -24.841 6.573 35.367 1.00 79.25 183 SER A CA 1
ATOM 1401 C C . SER A 1 183 ? -26.305 6.549 35.814 1.00 79.25 183 SER A C 1
ATOM 1403 O O . SER A 1 183 ? -26.576 6.570 37.009 1.00 79.25 183 SER A O 1
ATOM 1405 N N . ARG A 1 184 ? -27.255 6.427 34.876 1.00 73.19 184 ARG A N 1
ATOM 1406 C CA . ARG A 1 184 ? -28.692 6.364 35.206 1.00 73.19 184 ARG A CA 1
ATOM 1407 C C . ARG A 1 184 ? -29.086 5.084 35.943 1.00 73.19 184 ARG A C 1
ATOM 1409 O O . ARG A 1 184 ? -29.910 5.119 36.848 1.00 73.19 184 ARG A O 1
ATOM 1416 N N . ARG A 1 185 ? -28.480 3.948 35.587 1.00 72.25 185 ARG A N 1
ATOM 1417 C CA . ARG A 1 185 ? -28.782 2.658 36.232 1.00 72.25 185 ARG A CA 1
ATOM 1418 C C . ARG A 1 185 ? -28.310 2.595 37.684 1.00 72.25 185 ARG A C 1
ATOM 1420 O O . ARG A 1 185 ? -28.930 1.899 38.483 1.00 72.25 185 ARG A O 1
ATOM 1427 N N . ALA A 1 186 ? -27.236 3.304 38.030 1.00 71.94 186 ALA A N 1
ATOM 1428 C CA . ALA A 1 186 ? -26.729 3.332 39.400 1.00 71.94 186 ALA A CA 1
ATOM 1429 C C . ALA A 1 186 ? -27.721 3.999 40.371 1.00 71.94 186 ALA A C 1
ATOM 1431 O O . ALA A 1 186 ? -27.910 3.509 41.485 1.00 71.94 186 ALA A O 1
ATOM 1432 N N . GLU A 1 187 ? -28.401 5.061 39.932 1.00 74.50 187 GLU A N 1
ATOM 1433 C CA . GLU A 1 187 ? -29.396 5.769 40.747 1.00 74.50 187 GLU A CA 1
ATOM 1434 C C . GLU A 1 187 ? -30.644 4.915 41.001 1.00 74.50 187 GLU A C 1
ATOM 1436 O O . GLU A 1 187 ? -31.075 4.784 42.147 1.00 74.50 187 GLU A O 1
ATOM 1441 N N . GLU A 1 188 ? -31.173 4.247 39.971 1.00 73.56 188 GLU A N 1
ATOM 1442 C CA . GLU A 1 188 ? -32.365 3.396 40.110 1.00 73.56 188 GLU A CA 1
ATOM 1443 C C . GLU A 1 188 ? -32.148 2.222 41.074 1.00 73.56 188 GLU A C 1
ATOM 1445 O O . GLU A 1 188 ? -33.054 1.830 41.815 1.00 73.56 188 GLU A O 1
ATOM 1450 N N . VAL A 1 189 ? -30.946 1.639 41.076 1.00 73.56 189 VAL A N 1
ATOM 1451 C CA . VAL A 1 189 ? -30.604 0.537 41.982 1.00 73.56 189 VAL A CA 1
ATOM 1452 C C . VAL A 1 189 ? -30.517 1.043 43.421 1.00 73.56 189 VAL A C 1
ATOM 1454 O O . VAL A 1 189 ? -31.118 0.438 44.311 1.00 73.56 189 VAL A O 1
ATOM 1457 N N . ALA A 1 190 ? -29.839 2.170 43.654 1.00 77.25 190 ALA A N 1
ATOM 1458 C CA . ALA A 1 190 ? -29.722 2.765 44.984 1.00 77.25 190 ALA A CA 1
ATOM 1459 C C . ALA A 1 190 ? -31.091 3.158 45.564 1.00 77.25 190 ALA A C 1
ATOM 1461 O O . ALA A 1 190 ? -31.372 2.898 46.737 1.00 77.25 190 ALA A O 1
ATOM 1462 N N . GLU A 1 191 ? -31.975 3.720 44.738 1.00 80.69 191 GLU A N 1
ATOM 1463 C CA . GLU A 1 191 ? -33.316 4.112 45.163 1.00 80.69 191 GLU A CA 1
ATOM 1464 C C . GLU A 1 191 ? -34.190 2.898 45.499 1.00 80.69 191 GLU A C 1
ATOM 1466 O O . GLU A 1 191 ? -34.863 2.883 46.533 1.00 80.69 191 GLU A O 1
ATOM 1471 N N . ARG A 1 192 ? -34.126 1.831 44.691 1.00 80.19 192 ARG A N 1
ATOM 1472 C CA . ARG A 1 192 ? -34.837 0.575 44.980 1.00 80.19 192 ARG A CA 1
ATOM 1473 C C . ARG A 1 192 ? -34.366 -0.068 46.279 1.00 80.19 192 ARG A C 1
ATOM 1475 O O . ARG A 1 192 ? -35.210 -0.513 47.058 1.00 80.19 192 ARG A O 1
ATOM 1482 N N . TYR A 1 193 ? -33.058 -0.082 46.536 1.00 77.94 193 TYR A N 1
ATOM 1483 C CA . TYR A 1 193 ? -32.528 -0.568 47.810 1.00 77.94 193 TYR A CA 1
ATOM 1484 C C . TYR A 1 193 ? -33.043 0.275 48.977 1.00 77.94 193 TYR A C 1
ATOM 1486 O O . TYR A 1 193 ? -33.586 -0.290 49.928 1.00 77.94 193 TYR A O 1
ATOM 1494 N N . ARG A 1 194 ? -32.990 1.610 48.871 1.00 81.62 194 ARG A N 1
ATOM 1495 C CA . ARG A 1 194 ? -33.481 2.510 49.926 1.00 81.62 194 ARG A CA 1
ATOM 1496 C C . ARG A 1 194 ? -34.968 2.299 50.222 1.00 81.62 194 ARG A C 1
ATOM 1498 O O . ARG A 1 194 ? -35.340 2.121 51.377 1.00 81.62 194 ARG A O 1
ATOM 1505 N N . LEU A 1 195 ? -35.807 2.229 49.186 1.00 84.94 195 LEU A N 1
ATOM 1506 C CA . LEU A 1 195 ? -37.248 1.991 49.332 1.00 84.94 195 LEU A CA 1
ATOM 1507 C C . LEU A 1 195 ? -37.562 0.618 49.938 1.00 84.94 195 LEU A C 1
ATOM 1509 O O . LEU A 1 195 ? -38.529 0.489 50.688 1.00 84.94 195 LEU A O 1
ATOM 1513 N N . SER A 1 196 ? -36.775 -0.413 49.618 1.00 81.81 196 SER A N 1
ATOM 1514 C CA . SER A 1 196 ? -36.957 -1.746 50.202 1.00 81.81 196 SER A CA 1
ATOM 1515 C C . SER A 1 196 ? -36.604 -1.779 51.692 1.00 81.81 196 SER A C 1
ATOM 1517 O O . SER A 1 196 ? -37.380 -2.330 52.474 1.00 81.81 196 SER A O 1
ATOM 1519 N N . SER A 1 197 ? -35.514 -1.118 52.095 1.00 82.88 197 SER A N 1
ATOM 1520 C CA . SER A 1 197 ? -35.103 -1.021 53.499 1.00 82.88 197 SER A CA 1
ATOM 1521 C C . SER A 1 197 ? -36.112 -0.225 54.321 1.00 82.88 197 SER A C 1
ATOM 1523 O O . SER A 1 197 ? -36.563 -0.708 55.354 1.00 82.88 197 SER A O 1
ATOM 1525 N N . GLU A 1 198 ? -36.569 0.931 53.822 1.00 88.31 198 GLU A N 1
ATOM 1526 C CA . GLU A 1 198 ? -37.601 1.725 54.504 1.00 88.31 198 GLU A CA 1
ATOM 1527 C C . GLU A 1 198 ? -38.904 0.939 54.695 1.00 88.31 198 GLU A C 1
ATOM 1529 O O . GLU A 1 198 ? -39.554 1.031 55.737 1.00 88.31 198 GLU A O 1
ATOM 1534 N N . ARG A 1 199 ? -39.315 0.155 53.690 1.00 84.94 199 ARG A N 1
ATOM 1535 C CA . ARG A 1 199 ? -40.502 -0.705 53.800 1.00 84.94 199 ARG A CA 1
ATOM 1536 C C . ARG A 1 199 ? -40.305 -1.802 54.840 1.00 84.94 199 ARG A C 1
ATOM 1538 O O . ARG A 1 199 ? -41.237 -2.072 55.593 1.00 84.94 199 ARG A O 1
ATOM 1545 N N . PHE A 1 200 ? -39.125 -2.418 54.883 1.00 84.19 200 PHE A N 1
ATOM 1546 C CA . PHE A 1 200 ? -38.814 -3.468 55.848 1.00 84.19 200 PHE A CA 1
ATOM 1547 C C . PHE A 1 200 ? -38.782 -2.933 57.284 1.00 84.19 200 PHE A C 1
ATOM 1549 O O . PHE A 1 200 ? -39.378 -3.541 58.172 1.00 84.19 200 PHE A O 1
ATOM 1556 N N . GLU A 1 201 ? -38.168 -1.769 57.507 1.00 85.81 201 GLU A N 1
ATOM 1557 C CA . GLU A 1 201 ? -38.150 -1.098 58.812 1.00 85.81 201 GLU A CA 1
ATOM 1558 C C . GLU A 1 201 ? -39.560 -0.710 59.270 1.00 85.81 201 GLU A C 1
ATOM 1560 O O . GLU A 1 201 ? -39.947 -1.021 60.396 1.00 85.81 201 GLU A O 1
ATOM 1565 N N . ARG A 1 202 ? -40.373 -0.107 58.387 1.00 85.81 202 ARG A N 1
ATOM 1566 C CA . ARG A 1 202 ? -41.770 0.247 58.707 1.00 85.81 202 ARG A CA 1
ATOM 1567 C C . ARG A 1 202 ? -42.615 -0.979 59.035 1.00 85.81 202 ARG A C 1
ATOM 1569 O O . ARG A 1 202 ? -43.394 -0.935 59.982 1.00 85.81 202 ARG A O 1
ATOM 1576 N N . LEU A 1 203 ? -42.474 -2.059 58.265 1.00 85.25 203 LEU A N 1
ATOM 1577 C CA . LEU A 1 203 ? -43.210 -3.297 58.515 1.00 85.25 203 LEU A CA 1
ATOM 1578 C C . LEU A 1 203 ? -42.784 -3.938 59.838 1.00 85.25 203 LEU A C 1
ATOM 1580 O O . LEU A 1 203 ? -43.647 -4.334 60.614 1.00 85.25 203 LEU A O 1
ATOM 1584 N N . SER A 1 204 ? -41.479 -3.999 60.110 1.00 84.75 204 SER A N 1
ATOM 1585 C CA . SER A 1 204 ? -40.949 -4.558 61.359 1.00 84.75 204 SER A CA 1
ATOM 1586 C C . SER A 1 204 ? -41.448 -3.770 62.572 1.00 84.75 204 SER A C 1
ATOM 1588 O O . SER A 1 204 ? -42.002 -4.361 63.494 1.00 84.75 204 SER A O 1
ATOM 1590 N N . GLY A 1 205 ? -41.367 -2.434 62.528 1.00 85.25 205 GLY A N 1
ATOM 1591 C CA . GLY A 1 205 ? -41.882 -1.578 63.600 1.00 85.25 205 GLY A CA 1
ATOM 1592 C C . GLY A 1 205 ? -43.400 -1.685 63.786 1.00 85.25 205 GLY A C 1
ATOM 1593 O O . GLY A 1 205 ? -43.883 -1.711 64.914 1.00 85.25 205 GLY A O 1
ATOM 1594 N N . PHE A 1 206 ? -44.169 -1.799 62.699 1.00 87.19 206 PHE A N 1
ATOM 1595 C CA . PHE A 1 206 ? -45.617 -2.011 62.781 1.00 87.19 206 PHE A CA 1
ATOM 1596 C C . PHE A 1 206 ? -45.974 -3.364 63.406 1.00 87.19 206 PHE A C 1
ATOM 1598 O O . PHE A 1 206 ? -46.876 -3.426 64.240 1.00 87.19 206 PHE A O 1
ATOM 1605 N N . LEU A 1 207 ? -45.263 -4.434 63.031 1.00 84.62 207 LEU A N 1
ATOM 1606 C CA . LEU A 1 207 ? -45.461 -5.758 63.618 1.00 84.62 207 LEU A CA 1
ATOM 1607 C C . LEU A 1 207 ? -45.185 -5.740 65.120 1.00 84.62 207 LEU A C 1
ATOM 1609 O O . LEU A 1 207 ? -46.033 -6.230 65.857 1.00 84.62 207 LEU A O 1
ATOM 1613 N N . ASP A 1 208 ? -44.087 -5.116 65.559 1.00 84.56 208 ASP A N 1
ATOM 1614 C CA . ASP A 1 208 ? -43.763 -4.967 66.983 1.00 84.56 208 ASP A CA 1
ATOM 1615 C C . ASP A 1 208 ? -44.872 -4.236 67.757 1.00 84.56 208 ASP A C 1
ATOM 1617 O O . ASP A 1 208 ? -45.324 -4.719 68.795 1.00 84.56 208 ASP A O 1
ATOM 1621 N N . ILE A 1 209 ? -45.385 -3.120 67.223 1.00 86.62 209 ILE A N 1
ATOM 1622 C CA . ILE A 1 209 ? -46.494 -2.376 67.844 1.00 86.62 209 ILE A CA 1
ATOM 1623 C C . ILE A 1 209 ? -47.752 -3.251 67.950 1.00 86.62 209 ILE A C 1
ATOM 1625 O O . ILE A 1 209 ? -48.405 -3.285 68.996 1.00 86.62 209 ILE A O 1
ATOM 1629 N N . LEU A 1 210 ? -48.108 -3.968 66.878 1.00 86.00 210 LEU A N 1
ATOM 1630 C CA . LEU A 1 210 ? -49.298 -4.818 66.866 1.00 86.00 210 LEU A CA 1
ATOM 1631 C C . LEU A 1 210 ? -49.210 -5.941 67.896 1.00 86.00 210 LEU A C 1
ATOM 1633 O O . LEU A 1 210 ? -50.168 -6.168 68.635 1.00 86.00 210 LEU A O 1
ATOM 1637 N N . THR A 1 211 ? -48.086 -6.643 67.957 1.00 86.38 211 THR A N 1
ATOM 1638 C CA . THR A 1 211 ? -47.878 -7.758 68.886 1.00 86.38 211 THR A CA 1
ATOM 1639 C C . THR A 1 211 ? -47.764 -7.301 70.333 1.00 86.38 211 THR A C 1
ATOM 1641 O O . THR A 1 211 ? -48.224 -8.021 71.218 1.00 86.38 211 THR A O 1
ATOM 1644 N N . ASP A 1 212 ? -47.196 -6.121 70.589 1.00 87.12 212 ASP A N 1
ATOM 1645 C CA . ASP A 1 212 ? -47.085 -5.554 71.938 1.00 87.12 212 ASP A CA 1
ATOM 1646 C C . ASP A 1 212 ? -48.444 -5.062 72.458 1.00 87.12 212 ASP A C 1
ATOM 1648 O O . ASP A 1 212 ? -48.714 -5.131 73.657 1.00 87.12 212 ASP A O 1
ATOM 1652 N N . SER A 1 213 ? -49.337 -4.635 71.557 1.00 83.12 213 SER A N 1
ATOM 1653 C CA . SER A 1 213 ? -50.712 -4.257 71.908 1.00 83.12 213 SER A CA 1
ATOM 1654 C C . SER A 1 213 ? -51.616 -5.444 72.270 1.00 83.12 213 SER A C 1
ATOM 1656 O O . SER A 1 213 ? -52.671 -5.242 72.874 1.00 83.12 213 SER A O 1
ATOM 1658 N N . GLN A 1 214 ? -51.224 -6.680 71.933 1.00 86.25 214 GLN A N 1
ATOM 1659 C CA . GLN A 1 214 ? -52.003 -7.863 72.299 1.00 86.25 214 GLN A CA 1
ATOM 1660 C C . GLN A 1 214 ? -51.981 -8.069 73.823 1.00 86.25 214 GLN A C 1
ATOM 1662 O O . GLN A 1 214 ? -50.968 -7.796 74.467 1.00 86.25 214 GLN A O 1
ATOM 1667 N N . PRO A 1 215 ? -53.076 -8.558 74.430 1.00 79.00 215 PRO A N 1
ATOM 1668 C CA . PRO A 1 215 ? -53.128 -8.811 75.871 1.00 79.00 215 PRO A CA 1
ATOM 1669 C C . PRO A 1 215 ? -52.334 -10.061 76.287 1.00 79.00 215 PRO A C 1
ATOM 1671 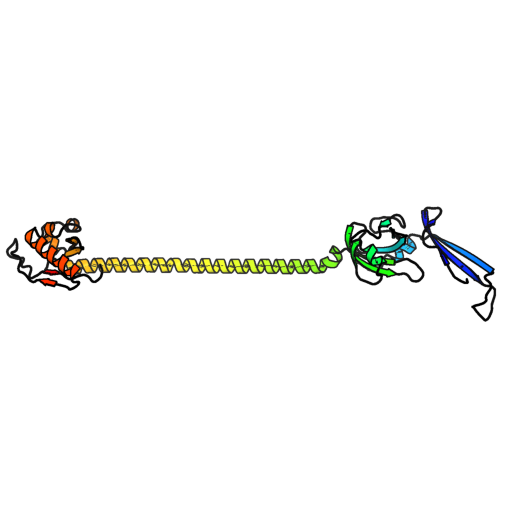O O . PRO A 1 215 ? -51.909 -10.159 77.434 1.00 79.00 215 PRO A O 1
ATOM 1674 N N . ASN A 1 216 ? -52.092 -10.990 75.358 1.00 83.12 216 ASN A N 1
ATOM 1675 C CA . ASN A 1 216 ? -51.477 -12.285 75.649 1.00 83.12 216 ASN A CA 1
ATOM 1676 C C . ASN A 1 216 ? -49.964 -12.306 75.344 1.00 83.12 216 ASN A C 1
ATOM 1678 O O . ASN A 1 216 ? -49.517 -11.660 74.387 1.00 83.12 216 ASN A O 1
ATOM 1682 N N . PRO A 1 217 ? -49.162 -13.083 76.100 1.00 86.69 217 PRO A N 1
ATOM 1683 C CA . PRO A 1 217 ? -47.777 -13.380 75.744 1.00 86.69 217 PRO A CA 1
ATOM 1684 C C . PRO A 1 217 ? -47.679 -14.078 74.382 1.00 86.69 217 PRO A C 1
ATOM 1686 O O . PRO A 1 217 ? -48.290 -15.122 74.162 1.00 86.69 217 PRO A O 1
ATOM 1689 N N . ILE A 1 218 ? -46.881 -13.517 73.474 1.00 88.44 218 ILE A N 1
ATOM 1690 C CA . ILE A 1 218 ? -46.591 -14.087 72.155 1.00 88.44 218 ILE A CA 1
ATOM 1691 C C . ILE A 1 218 ? -45.098 -14.373 72.084 1.00 88.44 218 ILE A C 1
ATOM 1693 O O . ILE A 1 218 ? -44.267 -13.494 72.321 1.00 88.44 218 ILE A O 1
ATOM 1697 N N . LEU A 1 219 ? -44.764 -15.608 71.720 1.00 88.25 219 LEU A N 1
ATOM 1698 C CA . LEU A 1 219 ? -43.395 -16.059 71.522 1.00 88.25 219 LEU A CA 1
ATOM 1699 C C . LEU A 1 219 ? -43.294 -16.892 70.250 1.00 88.25 219 LEU A C 1
ATOM 1701 O O . LEU A 1 219 ? -44.226 -17.610 69.890 1.00 88.25 219 LEU A O 1
ATOM 1705 N N . VAL A 1 220 ? -42.145 -16.814 69.588 1.00 88.12 220 VAL A N 1
ATOM 1706 C CA . VAL A 1 220 ? -41.774 -17.710 68.489 1.00 88.12 220 VAL A CA 1
ATOM 1707 C C . VAL A 1 220 ? -40.487 -18.404 68.892 1.00 88.12 220 VAL A C 1
ATOM 1709 O O . VAL A 1 220 ? -39.590 -17.772 69.450 1.00 88.12 220 VAL A O 1
ATOM 1712 N N . VAL A 1 221 ? -40.406 -19.704 68.629 1.00 88.38 221 VAL A N 1
ATOM 1713 C CA . VAL A 1 221 ? -39.220 -20.518 68.895 1.00 88.38 221 VAL A CA 1
ATOM 1714 C C . VAL A 1 221 ? -38.693 -21.151 67.616 1.00 88.38 221 VAL A C 1
ATOM 1716 O O . VAL A 1 221 ? -39.449 -21.389 66.676 1.00 88.38 221 VAL A O 1
ATOM 1719 N N . ASP A 1 222 ? -37.394 -21.427 67.587 1.00 90.00 222 ASP A N 1
ATOM 1720 C CA . ASP A 1 222 ? -36.759 -22.241 66.555 1.00 90.00 222 ASP A CA 1
ATOM 1721 C C . ASP A 1 222 ? -36.970 -23.753 66.793 1.00 90.00 222 ASP A C 1
ATOM 1723 O O . ASP A 1 222 ? -37.603 -24.193 67.762 1.00 90.00 222 ASP A O 1
ATOM 1727 N N . ALA A 1 223 ? -36.391 -24.574 65.910 1.00 87.25 223 ALA A N 1
ATOM 1728 C CA . ALA A 1 223 ? -36.432 -26.034 66.014 1.00 87.25 223 ALA A CA 1
ATOM 1729 C C . ALA A 1 223 ? -35.773 -26.593 67.293 1.00 87.25 223 ALA A C 1
ATOM 1731 O O . ALA A 1 223 ? -36.059 -27.718 67.698 1.00 87.25 223 ALA A O 1
ATOM 1732 N N . ASN A 1 224 ? -34.919 -25.810 67.956 1.00 88.38 224 ASN A N 1
ATOM 1733 C CA . ASN A 1 224 ? -34.218 -26.179 69.184 1.00 88.38 224 ASN A CA 1
ATOM 1734 C C . ASN A 1 224 ? -34.916 -25.645 70.447 1.00 88.38 224 ASN A C 1
ATOM 1736 O O . ASN A 1 224 ? -34.329 -25.678 71.533 1.00 88.38 224 ASN A O 1
ATOM 1740 N N . ASN A 1 225 ? -36.162 -25.168 70.334 1.00 89.38 225 ASN A N 1
ATOM 1741 C CA . ASN A 1 225 ? -36.918 -24.533 71.416 1.00 89.38 225 ASN A CA 1
ATOM 1742 C C . ASN A 1 225 ? -36.225 -23.289 71.999 1.00 89.38 225 ASN A C 1
ATOM 1744 O O . ASN A 1 225 ? -36.365 -23.010 73.195 1.00 89.38 225 ASN A O 1
ATOM 1748 N N . ARG A 1 226 ? -35.467 -22.542 71.188 1.00 90.62 226 ARG A N 1
ATOM 1749 C CA . ARG A 1 226 ? -34.917 -21.232 71.563 1.00 90.62 226 ARG A CA 1
ATOM 1750 C C . ARG A 1 226 ? -35.788 -20.121 71.009 1.00 90.62 226 ARG A C 1
ATOM 1752 O O . ARG A 1 226 ? -36.225 -20.200 69.867 1.00 90.62 226 ARG A O 1
ATOM 1759 N N . LEU A 1 227 ? -36.038 -19.088 71.807 1.00 89.75 227 LEU A N 1
ATOM 1760 C CA . LEU A 1 227 ? -36.893 -17.976 71.398 1.00 89.75 227 LEU A CA 1
ATOM 1761 C C . LEU A 1 227 ? -36.227 -17.164 70.278 1.00 89.75 227 LEU A C 1
ATOM 1763 O O . LEU A 1 227 ? -35.116 -16.669 70.442 1.00 89.75 227 LEU A O 1
ATOM 1767 N N . THR A 1 228 ? -36.920 -16.996 69.158 1.00 89.25 228 THR A N 1
ATOM 1768 C CA . THR A 1 228 ? -36.528 -16.124 68.038 1.00 89.25 228 THR A CA 1
ATOM 1769 C C . THR A 1 228 ? -37.305 -14.812 68.037 1.00 89.25 228 THR A C 1
ATOM 1771 O O . THR A 1 228 ? -36.850 -13.833 67.454 1.00 89.25 228 THR A O 1
ATOM 1774 N N . TYR A 1 229 ? -38.449 -14.771 68.724 1.00 89.56 229 TYR A N 1
ATOM 1775 C CA . TYR A 1 229 ? -39.264 -13.576 68.898 1.00 89.56 229 TYR A CA 1
ATOM 1776 C C . TYR A 1 229 ? -40.029 -13.623 70.225 1.00 89.56 229 TYR A C 1
ATOM 1778 O O . TYR A 1 229 ? -40.467 -14.693 70.655 1.00 89.56 229 TYR A O 1
ATOM 1786 N N . ALA A 1 230 ? -40.219 -12.461 70.847 1.00 89.44 230 ALA A N 1
ATOM 1787 C CA . ALA A 1 230 ? -41.056 -12.276 72.027 1.00 89.44 230 ALA A CA 1
ATOM 1788 C C . ALA A 1 230 ? -41.665 -10.866 72.029 1.00 89.44 230 ALA A C 1
ATOM 1790 O O . ALA A 1 230 ? -40.941 -9.878 71.840 1.00 89.44 230 ALA A O 1
ATOM 1791 N N . ASN A 1 231 ? -42.975 -10.776 72.270 1.00 90.56 231 ASN A N 1
ATOM 1792 C CA . ASN A 1 231 ? -43.644 -9.495 72.499 1.00 90.56 231 ASN A CA 1
ATOM 1793 C C . ASN A 1 231 ? -43.414 -8.990 73.936 1.00 90.56 231 ASN A C 1
ATOM 1795 O O . ASN A 1 231 ? -42.958 -9.728 74.819 1.00 90.56 231 ASN A O 1
ATOM 1799 N N . GLN A 1 232 ? -43.759 -7.728 74.183 1.00 89.12 232 GLN A N 1
ATOM 1800 C CA . GLN A 1 232 ? -43.618 -7.079 75.486 1.00 89.12 232 GLN A CA 1
ATOM 1801 C C . GLN A 1 232 ? -44.368 -7.823 76.605 1.00 89.12 232 GLN A C 1
ATOM 1803 O O . GLN A 1 232 ? -43.845 -7.956 77.712 1.00 89.12 232 GLN A O 1
ATOM 1808 N N . ARG A 1 233 ? -45.539 -8.405 76.309 1.00 89.31 233 ARG A N 1
ATOM 1809 C CA . ARG A 1 233 ? -46.321 -9.182 77.289 1.00 89.31 233 ARG A CA 1
ATOM 1810 C C . ARG A 1 233 ? -45.581 -10.394 77.838 1.00 89.31 233 ARG A C 1
ATOM 1812 O O . ARG A 1 233 ? -45.734 -10.715 79.012 1.00 89.31 233 ARG A O 1
ATOM 1819 N N . LEU A 1 234 ? -44.748 -11.057 77.033 1.00 87.88 234 LEU A N 1
ATOM 1820 C CA . LEU A 1 234 ? -43.929 -12.165 77.525 1.00 87.88 234 LEU A CA 1
ATOM 1821 C C . LEU A 1 234 ? -42.845 -11.692 78.503 1.00 87.88 234 LEU A C 1
ATOM 1823 O O . LEU A 1 234 ? -42.541 -12.397 79.467 1.00 87.88 234 LEU A O 1
ATOM 1827 N N . SER A 1 235 ? -42.271 -10.508 78.271 1.00 88.94 235 SER A N 1
ATOM 1828 C CA . SER A 1 235 ? -41.301 -9.893 79.187 1.00 88.94 235 SER A CA 1
ATOM 1829 C C . SER A 1 235 ? -41.946 -9.580 80.537 1.00 88.94 235 SER A C 1
ATOM 1831 O O . SER A 1 235 ? -41.405 -9.966 81.572 1.00 88.94 235 SER A O 1
ATOM 1833 N N . GLU A 1 236 ? -43.144 -8.993 80.522 1.00 87.12 236 GLU A N 1
ATOM 1834 C CA . GLU A 1 236 ? -43.940 -8.711 81.725 1.00 87.12 236 GLU A CA 1
ATOM 1835 C C . GLU A 1 236 ? -44.319 -9.996 82.477 1.00 87.12 236 GLU A C 1
ATOM 1837 O O . GLU A 1 236 ? -44.153 -10.076 83.692 1.00 87.12 236 GLU A O 1
ATOM 1842 N N . PHE A 1 237 ? -44.763 -11.027 81.754 1.00 83.44 237 PHE A N 1
ATOM 1843 C CA . PHE A 1 237 ? -45.179 -12.307 82.331 1.00 83.44 237 PHE A CA 1
ATOM 1844 C C . PHE A 1 237 ? -44.016 -13.104 82.945 1.00 83.44 237 PHE A C 1
ATOM 1846 O O . PHE A 1 237 ? -44.144 -13.668 84.031 1.00 83.44 237 PHE A O 1
ATOM 1853 N N . SER A 1 238 ? -42.877 -13.175 82.249 1.00 83.19 238 SER A N 1
ATOM 1854 C CA . SER A 1 238 ? -41.711 -13.955 82.694 1.00 83.19 238 SER A CA 1
ATOM 1855 C C . SER A 1 238 ? -40.802 -13.198 83.669 1.00 83.19 238 SER A C 1
ATOM 1857 O O . SER A 1 238 ? -39.990 -13.824 84.353 1.00 83.19 238 SER A O 1
ATOM 1859 N N . GLY A 1 239 ? -40.916 -11.867 83.736 1.00 83.62 239 GLY A N 1
ATOM 1860 C CA . GLY A 1 239 ? -40.042 -10.996 84.527 1.00 83.62 239 GLY A CA 1
ATOM 1861 C C . GLY A 1 239 ? -38.623 -10.848 83.965 1.00 83.62 239 GLY A C 1
ATOM 1862 O O . GLY A 1 239 ? -37.744 -10.327 84.648 1.00 83.62 239 GLY A O 1
ATOM 1863 N N . ILE A 1 240 ? -38.373 -11.320 82.741 1.00 88.81 240 ILE A N 1
ATOM 1864 C CA . ILE A 1 240 ? -37.075 -11.240 82.058 1.00 88.81 240 ILE A CA 1
ATOM 1865 C C . ILE A 1 240 ? -37.132 -10.088 81.055 1.00 88.81 240 ILE A C 1
ATOM 1867 O O . ILE A 1 240 ? -38.099 -9.973 80.301 1.00 88.81 240 ILE A O 1
ATOM 1871 N N . ALA A 1 241 ? -36.091 -9.255 81.002 1.00 87.81 241 ALA A N 1
ATOM 1872 C CA . ALA A 1 241 ? -36.009 -8.161 80.037 1.00 87.81 241 ALA A CA 1
ATOM 1873 C C . ALA A 1 241 ? -36.089 -8.676 78.585 1.00 87.81 241 ALA A C 1
ATOM 1875 O O . ALA A 1 241 ? -35.446 -9.667 78.237 1.00 87.81 241 ALA A O 1
ATOM 1876 N N . ARG A 1 242 ? -36.830 -7.975 77.711 1.00 84.38 242 ARG A N 1
ATOM 1877 C CA . ARG A 1 242 ? -37.048 -8.371 76.302 1.00 84.38 242 ARG A CA 1
ATOM 1878 C C . ARG A 1 242 ? -35.751 -8.678 75.544 1.00 84.38 242 ARG A C 1
ATOM 1880 O O . ARG A 1 242 ? -35.692 -9.666 74.818 1.00 84.38 242 ARG A O 1
ATOM 1887 N N . ALA A 1 243 ? -34.700 -7.886 75.764 1.00 85.62 243 ALA A N 1
ATOM 1888 C CA . ALA A 1 243 ? -33.388 -8.084 75.139 1.00 85.62 243 ALA A CA 1
ATOM 1889 C C . ALA A 1 243 ? -32.711 -9.411 75.534 1.00 85.62 243 ALA A C 1
ATOM 1891 O O . ALA A 1 243 ? -31.919 -9.951 74.770 1.00 85.62 243 ALA A O 1
ATOM 1892 N N . GLU A 1 244 ? -33.038 -9.955 76.707 1.00 88.75 244 GLU A N 1
ATOM 1893 C CA . GLU A 1 244 ? -32.474 -11.205 77.214 1.00 88.75 244 GLU A CA 1
ATOM 1894 C C . GLU A 1 244 ? -33.335 -12.432 76.891 1.00 88.75 244 GLU A C 1
ATOM 1896 O O . GLU A 1 244 ? -32.893 -13.553 77.139 1.00 88.75 244 GLU A O 1
ATOM 1901 N N . LEU A 1 245 ? -34.559 -12.246 76.384 1.00 88.25 245 LEU A N 1
ATOM 1902 C CA . LEU A 1 245 ? -35.471 -13.341 76.043 1.00 88.25 245 LEU A CA 1
ATOM 1903 C C . LEU A 1 245 ? -35.062 -14.057 74.752 1.00 88.25 245 LEU A C 1
ATOM 1905 O O . LEU A 1 245 ? -35.187 -15.279 74.668 1.00 88.25 245 LEU A O 1
ATOM 1909 N N . ILE A 1 246 ? -34.557 -13.320 73.761 1.00 91.69 246 ILE A N 1
ATOM 1910 C CA . ILE A 1 246 ? -34.143 -13.884 72.471 1.00 91.69 246 ILE A CA 1
ATOM 1911 C C . ILE A 1 246 ? -32.934 -14.812 72.673 1.00 91.69 246 ILE A C 1
ATOM 1913 O O . ILE A 1 246 ? -31.948 -14.457 73.312 1.00 91.69 246 ILE A O 1
ATOM 1917 N N . GLY A 1 247 ? -33.021 -16.036 72.154 1.00 88.56 247 GLY A N 1
ATOM 1918 C CA . GLY A 1 247 ? -32.006 -17.084 72.283 1.00 88.56 247 GLY A CA 1
ATOM 1919 C C . GLY A 1 247 ? -32.100 -17.936 73.557 1.00 88.56 247 GLY A C 1
ATOM 1920 O O . GLY A 1 247 ? -31.475 -19.006 73.614 1.00 88.56 247 GLY A O 1
ATOM 1921 N N . ARG A 1 248 ? -32.899 -17.539 74.563 1.00 90.62 248 ARG A N 1
ATOM 1922 C CA . ARG A 1 248 ? -33.163 -18.382 75.746 1.00 90.62 248 ARG A CA 1
ATOM 1923 C C . ARG A 1 248 ? -34.006 -19.598 75.377 1.00 90.62 248 ARG A C 1
ATOM 1925 O O . ARG A 1 248 ? -34.786 -19.566 74.428 1.00 90.62 248 ARG A O 1
ATOM 1932 N N . SER A 1 249 ? -33.836 -20.685 76.130 1.00 90.88 249 SER A N 1
ATOM 1933 C CA . SER A 1 249 ? -34.649 -21.888 75.950 1.00 90.88 249 SER A CA 1
ATOM 1934 C C . SER A 1 249 ? -36.064 -21.676 76.482 1.00 90.88 249 SER A C 1
ATOM 1936 O O . SER A 1 249 ? -36.269 -20.994 77.487 1.00 90.88 249 SER A O 1
ATOM 1938 N N . LEU A 1 250 ? -37.038 -22.342 75.866 1.00 86.88 250 LEU A N 1
ATOM 1939 C CA . LEU A 1 250 ? -38.442 -22.303 76.273 1.00 86.88 250 LEU A CA 1
ATOM 1940 C C . LEU A 1 250 ? -38.640 -22.714 77.744 1.00 86.88 250 LEU A C 1
ATOM 1942 O O . LEU A 1 250 ? -39.425 -22.107 78.466 1.00 86.88 250 LEU A O 1
ATOM 1946 N N . THR A 1 251 ? -37.853 -23.682 78.222 1.00 88.31 251 THR A N 1
ATOM 1947 C CA . THR A 1 251 ? -37.796 -24.101 79.635 1.00 88.31 251 THR A CA 1
ATOM 1948 C C . THR A 1 251 ? -37.214 -23.049 80.572 1.00 88.31 251 THR A C 1
ATOM 1950 O O . THR A 1 251 ? -37.587 -23.007 81.742 1.00 88.31 251 THR A O 1
ATOM 1953 N N . GLY A 1 252 ? -36.306 -22.205 80.079 1.00 85.69 252 GLY A N 1
ATOM 1954 C CA . GLY A 1 252 ? -35.717 -21.110 80.844 1.00 85.69 252 GLY A CA 1
ATOM 1955 C C . GLY A 1 252 ? -36.654 -19.912 80.998 1.00 85.69 252 GLY A C 1
ATOM 1956 O O . GLY A 1 252 ? -36.463 -19.125 81.919 1.00 85.69 252 GLY A O 1
ATOM 1957 N N . VAL A 1 253 ? -37.660 -19.782 80.125 1.00 85.69 253 VAL A N 1
ATOM 1958 C CA . VAL A 1 253 ? -38.624 -18.666 80.130 1.00 85.69 253 VAL A CA 1
ATOM 1959 C C . VAL A 1 253 ? -39.958 -19.063 80.769 1.00 85.69 253 VAL A C 1
ATOM 1961 O O . VAL A 1 253 ? -40.486 -18.313 81.581 1.00 85.69 253 VAL A O 1
ATOM 1964 N N . LEU A 1 254 ? -40.492 -20.249 80.451 1.00 83.44 254 LEU A N 1
ATOM 1965 C CA . LEU A 1 254 ? -41.795 -20.722 80.951 1.00 83.44 254 LEU A CA 1
ATOM 1966 C C . LEU A 1 254 ? -41.690 -21.646 82.179 1.00 83.44 254 LEU A C 1
ATOM 1968 O O . LEU A 1 254 ? -42.705 -22.080 82.716 1.00 83.44 254 LEU A O 1
ATOM 1972 N N . GLY A 1 255 ? -40.474 -21.972 82.625 1.00 83.19 255 GLY A N 1
ATOM 1973 C CA . GLY A 1 255 ? -40.226 -22.970 83.668 1.00 83.19 255 GLY A CA 1
ATOM 1974 C C . GLY A 1 255 ? -40.154 -24.405 83.128 1.00 83.19 255 GLY A C 1
ATOM 1975 O O . GLY A 1 255 ? -40.469 -24.684 81.969 1.00 83.19 255 GLY A O 1
ATOM 1976 N N . GLN A 1 256 ? -39.696 -25.342 83.968 1.00 81.81 256 GLN A N 1
ATOM 1977 C CA . GLN A 1 256 ? -39.404 -26.713 83.526 1.00 81.81 256 GLN A CA 1
ATOM 1978 C C . GLN A 1 256 ? -40.642 -27.494 83.071 1.00 81.81 256 GLN A C 1
ATOM 1980 O O . GLN A 1 256 ? -40.543 -28.265 82.121 1.00 81.81 256 GLN A O 1
ATOM 1985 N N . GLU A 1 257 ? -41.782 -27.310 83.731 1.00 79.75 257 GLU A N 1
ATOM 1986 C CA . GLU A 1 257 ? -43.008 -28.059 83.447 1.00 79.75 257 GLU A CA 1
ATOM 1987 C C . GLU A 1 257 ? -43.650 -27.600 82.130 1.00 79.75 257 GLU A C 1
ATOM 1989 O O . GLU A 1 257 ? -43.675 -28.355 81.154 1.00 79.75 257 GLU A O 1
ATOM 1994 N N . ALA A 1 258 ? -44.049 -26.326 82.053 1.00 79.56 258 ALA A N 1
ATOM 1995 C CA . ALA A 1 258 ? -44.637 -25.744 80.848 1.00 79.56 258 ALA A CA 1
ATOM 1996 C C . ALA A 1 258 ? -43.666 -25.777 79.653 1.00 79.56 258 ALA A C 1
ATOM 1998 O O . ALA A 1 258 ? -44.050 -26.144 78.544 1.00 79.56 258 ALA A O 1
ATOM 1999 N N . GLY A 1 259 ? -42.379 -25.476 79.862 1.00 82.88 259 GLY A N 1
ATOM 2000 C CA . GLY A 1 259 ? -41.396 -25.472 78.779 1.00 82.88 259 GLY A CA 1
ATOM 2001 C C . GLY A 1 259 ? -41.103 -26.854 78.183 1.00 82.88 259 GLY A C 1
ATOM 2002 O O . GLY A 1 259 ? -40.889 -26.950 76.975 1.00 82.88 259 GLY A O 1
ATOM 2003 N N . ARG A 1 260 ? -41.119 -27.937 78.981 1.00 84.50 260 ARG A N 1
ATOM 2004 C CA . ARG A 1 260 ? -40.981 -29.310 78.448 1.00 84.50 260 ARG A CA 1
ATOM 2005 C C . ARG A 1 260 ? -42.211 -29.719 77.648 1.00 84.50 260 ARG A C 1
ATOM 2007 O O . ARG A 1 260 ? -42.054 -30.305 76.580 1.00 84.50 260 ARG A O 1
ATOM 2014 N N . ARG A 1 261 ? -43.408 -29.382 78.137 1.00 82.38 261 ARG A N 1
ATOM 2015 C CA . ARG A 1 261 ? -44.674 -29.662 77.449 1.00 82.38 261 ARG A CA 1
ATOM 2016 C C . ARG A 1 261 ? -44.738 -28.958 76.096 1.00 82.38 261 ARG A C 1
ATOM 2018 O O . ARG A 1 261 ? -44.836 -29.623 75.069 1.00 82.38 261 ARG A O 1
ATOM 2025 N N . TYR A 1 262 ? -44.573 -27.635 76.074 1.00 83.81 262 TYR A N 1
ATOM 2026 C CA . TYR A 1 262 ? -44.587 -26.869 74.825 1.00 83.81 262 TYR A CA 1
ATOM 2027 C C . TYR A 1 262 ? -43.416 -27.219 73.902 1.00 83.81 262 TYR A C 1
ATOM 2029 O O . TYR A 1 262 ? -43.580 -27.219 72.685 1.00 83.81 262 TYR A O 1
ATOM 2037 N N . GLY A 1 263 ? -42.265 -27.619 74.451 1.00 85.19 263 GLY A N 1
ATOM 2038 C CA . GLY A 1 263 ? -41.157 -28.144 73.654 1.00 85.19 263 GLY A CA 1
ATOM 2039 C C . GLY A 1 263 ? -41.469 -29.485 72.976 1.00 85.19 263 GLY A C 1
ATOM 2040 O O . GLY A 1 263 ? -41.007 -29.723 71.859 1.00 85.19 263 GLY A O 1
ATOM 2041 N N . ALA A 1 264 ? -42.265 -30.350 73.615 1.00 85.06 264 ALA A N 1
ATOM 2042 C CA . ALA A 1 264 ? -42.759 -31.586 73.008 1.00 85.06 264 ALA A CA 1
ATOM 2043 C C . ALA A 1 264 ? -43.796 -31.297 71.911 1.00 85.06 264 ALA A C 1
ATOM 2045 O O . ALA A 1 264 ? -43.730 -31.895 70.840 1.00 85.06 264 ALA A O 1
ATOM 2046 N N . ILE A 1 265 ? -44.689 -30.327 72.134 1.00 84.75 265 ILE A N 1
ATOM 2047 C CA . ILE A 1 265 ? -45.667 -29.881 71.129 1.00 84.75 265 ILE A CA 1
ATOM 2048 C C . ILE A 1 265 ? -44.955 -29.285 69.909 1.00 84.75 265 ILE A C 1
ATOM 2050 O O . ILE A 1 265 ? -45.279 -29.654 68.784 1.00 84.75 265 ILE A O 1
ATOM 2054 N N . ASN A 1 266 ? -43.945 -28.432 70.110 1.00 86.19 266 ASN A N 1
ATOM 2055 C CA . ASN A 1 266 ? -43.146 -27.878 69.013 1.00 86.19 266 ASN A CA 1
ATOM 2056 C C . ASN A 1 266 ? -42.493 -28.991 68.178 1.00 86.19 266 ASN A C 1
ATOM 2058 O O . ASN A 1 266 ? -42.584 -28.980 66.954 1.00 86.19 266 ASN A O 1
ATOM 2062 N N . ARG A 1 267 ? -41.917 -30.011 68.831 1.00 85.62 267 ARG A N 1
ATOM 2063 C CA . ARG A 1 267 ? -41.356 -31.180 68.136 1.00 85.62 267 ARG A CA 1
ATOM 2064 C C . ARG A 1 267 ? -42.409 -31.911 67.300 1.00 85.62 267 ARG A C 1
ATOM 2066 O O . ARG A 1 267 ? -42.169 -32.168 66.126 1.00 85.62 267 ARG A O 1
ATOM 2073 N N . LEU A 1 268 ? -43.581 -32.184 67.870 1.00 84.25 268 LEU A N 1
ATOM 2074 C CA . LEU A 1 268 ? -44.676 -32.847 67.156 1.00 84.25 268 LEU A CA 1
ATOM 2075 C C . LEU A 1 268 ? -45.173 -32.024 65.959 1.00 84.25 268 LEU A C 1
ATOM 2077 O O . LEU A 1 268 ? -45.479 -32.590 64.913 1.00 84.25 268 LEU A O 1
ATOM 2081 N N . VAL A 1 269 ? -45.237 -30.696 66.081 1.00 84.75 269 VAL A N 1
ATOM 2082 C CA . VAL A 1 269 ? -45.617 -29.786 64.984 1.00 84.75 269 VAL A CA 1
ATOM 2083 C C . VAL A 1 269 ? -44.551 -29.763 63.879 1.00 84.75 269 VAL A C 1
ATOM 2085 O O . VAL A 1 269 ? -44.892 -29.703 62.697 1.00 84.75 269 VAL A O 1
ATOM 2088 N N . LEU A 1 270 ? -43.266 -29.859 64.233 1.00 84.94 270 LEU A N 1
ATOM 2089 C CA . LEU A 1 270 ? -42.166 -29.957 63.267 1.00 84.94 270 LEU A CA 1
ATOM 2090 C C . LEU A 1 270 ? -42.158 -31.304 62.530 1.00 84.94 270 LEU A C 1
ATOM 2092 O O . LEU A 1 270 ? -41.947 -31.324 61.320 1.00 84.94 270 LEU A O 1
ATOM 2096 N N . GLU A 1 271 ? -42.422 -32.405 63.239 1.00 84.81 271 GLU A N 1
ATOM 2097 C CA . GLU A 1 271 ? -42.442 -33.767 62.687 1.00 84.81 271 GLU A CA 1
ATOM 2098 C C . GLU A 1 271 ? -43.692 -34.046 61.838 1.00 84.81 271 GLU A C 1
ATOM 2100 O O . GLU A 1 271 ? -43.586 -34.620 60.757 1.00 84.81 271 GLU A O 1
ATOM 2105 N N . SER A 1 272 ? -44.876 -33.628 62.301 1.00 81.69 272 SER A N 1
ATOM 2106 C CA . SER A 1 272 ? -46.148 -33.862 61.592 1.00 81.69 272 SER A CA 1
ATOM 2107 C C . SER A 1 272 ? -46.449 -32.824 60.511 1.00 81.69 272 SER A C 1
ATOM 2109 O O . SER A 1 272 ? -47.213 -33.096 59.589 1.00 81.69 272 SER A O 1
ATOM 2111 N N . GLY A 1 273 ? -45.877 -31.620 60.618 1.00 74.00 273 GLY A N 1
ATOM 2112 C CA . GLY A 1 273 ? -46.163 -30.496 59.727 1.00 74.00 273 GLY A CA 1
ATOM 2113 C C . GLY A 1 273 ? -47.542 -29.854 59.921 1.00 74.00 273 GLY A C 1
ATOM 2114 O O . GLY A 1 273 ? -47.818 -28.836 59.281 1.00 74.00 273 GLY A O 1
ATOM 2115 N N . GLU A 1 274 ? -48.385 -30.392 60.806 1.00 76.38 274 GLU A N 1
ATOM 2116 C CA . GLU A 1 274 ? -49.717 -29.864 61.094 1.00 76.38 274 GLU A CA 1
ATOM 2117 C C . GLU A 1 274 ? -49.712 -28.932 62.320 1.00 76.38 274 GLU A C 1
ATOM 2119 O O . GLU A 1 274 ? -49.054 -29.217 63.324 1.00 76.38 274 GLU A O 1
ATOM 2124 N N . PRO A 1 275 ? -50.443 -27.801 62.274 1.00 76.12 275 PRO A N 1
ATOM 2125 C CA . PRO A 1 275 ? -50.545 -26.888 63.407 1.00 76.12 275 PRO A CA 1
ATOM 2126 C C . PRO A 1 275 ? -51.334 -27.512 64.567 1.00 76.12 275 PRO A C 1
ATOM 2128 O O . PRO A 1 275 ? -52.343 -28.182 64.350 1.00 76.12 275 PRO A O 1
ATOM 2131 N N . ARG A 1 276 ? -50.910 -27.245 65.809 1.00 76.25 276 ARG A N 1
ATOM 2132 C CA . ARG A 1 276 ? -51.569 -27.738 67.026 1.00 76.25 276 ARG A CA 1
ATOM 2133 C C . ARG A 1 276 ? -52.031 -26.570 67.894 1.00 76.25 276 ARG A C 1
ATOM 2135 O O . ARG A 1 276 ? -51.278 -25.646 68.187 1.00 76.25 276 ARG A O 1
ATOM 2142 N N . VAL A 1 277 ? -53.294 -26.614 68.295 1.00 72.31 277 VAL A N 1
ATOM 2143 C CA . VAL A 1 277 ? -53.912 -25.624 69.181 1.00 72.31 277 VAL A CA 1
ATOM 2144 C C . VAL A 1 277 ? -54.162 -26.305 70.516 1.00 72.31 277 VAL A C 1
ATOM 2146 O O . VAL A 1 277 ? -54.854 -27.321 70.544 1.00 72.31 277 VAL A O 1
ATOM 2149 N N . GLU A 1 278 ? -53.613 -25.762 71.601 1.00 67.44 278 GLU A N 1
ATOM 2150 C CA . GLU A 1 278 ? -53.844 -26.276 72.950 1.00 67.44 278 GLU A CA 1
ATOM 2151 C C . GLU A 1 278 ? -54.280 -25.128 73.864 1.00 67.44 278 GLU A C 1
ATOM 2153 O O . GLU A 1 278 ? -53.540 -24.181 74.127 1.00 67.44 278 GLU A O 1
ATO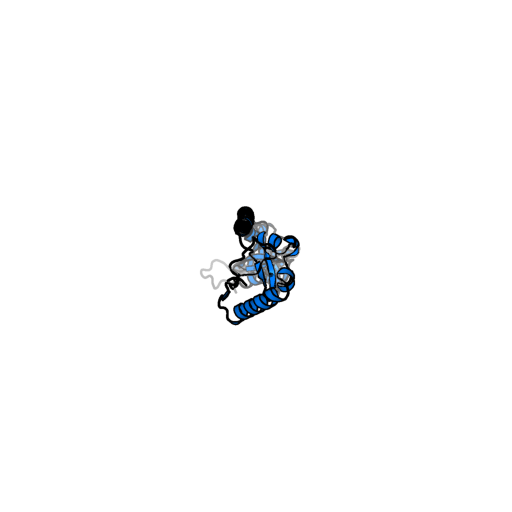M 2158 N N . ILE A 1 279 ? -55.534 -25.182 74.304 1.00 64.81 279 ILE A N 1
ATOM 2159 C CA . ILE A 1 279 ? -56.117 -24.178 75.192 1.00 64.81 279 ILE A CA 1
ATOM 2160 C C . ILE A 1 279 ? -56.067 -24.745 76.603 1.00 64.81 279 ILE A C 1
ATOM 2162 O O . ILE A 1 279 ? -56.715 -25.749 76.892 1.00 64.81 279 ILE A O 1
ATOM 2166 N N . GLU A 1 280 ? -55.285 -24.117 77.472 1.00 61.28 280 GLU A N 1
ATOM 2167 C CA . GLU A 1 280 ? -55.151 -24.535 78.860 1.00 61.28 280 GLU A CA 1
ATOM 2168 C C . GLU A 1 280 ? -54.968 -23.319 79.765 1.00 61.28 280 GLU A C 1
ATOM 2170 O O . GLU A 1 280 ? -54.278 -22.363 79.412 1.00 61.28 280 GLU A O 1
ATOM 2175 N N . HIS A 1 281 ? -55.594 -23.382 80.938 1.00 54.66 281 HIS A N 1
ATOM 2176 C CA . HIS A 1 281 ? -55.530 -22.337 81.947 1.00 54.66 281 HIS A CA 1
ATOM 2177 C C . HIS A 1 281 ? -54.264 -22.533 82.779 1.00 54.66 281 HIS A C 1
ATOM 2179 O O . HIS A 1 281 ? -54.166 -23.471 83.573 1.00 54.66 281 HIS A O 1
ATOM 2185 N N . LEU A 1 282 ? -53.281 -21.654 82.599 1.00 54.78 282 LEU A N 1
ATOM 2186 C CA . LEU A 1 282 ? -52.110 -21.626 83.469 1.00 54.78 282 LEU A CA 1
ATOM 2187 C C . LEU A 1 282 ? -52.481 -20.954 84.800 1.00 54.78 282 LEU A C 1
ATOM 2189 O O . LEU A 1 282 ? -52.969 -19.822 84.778 1.00 54.78 282 LEU A O 1
ATOM 2193 N N . PRO A 1 283 ? -52.219 -21.583 85.961 1.00 45.53 283 PRO A N 1
ATOM 2194 C CA . PRO A 1 283 ? -52.343 -20.896 87.238 1.00 45.53 283 PRO A CA 1
ATOM 2195 C C . PRO A 1 283 ? -51.295 -19.777 87.294 1.00 45.53 283 PRO A C 1
ATOM 2197 O O . PRO A 1 283 ? -50.088 -20.026 87.354 1.00 45.53 283 PRO A O 1
ATOM 2200 N N . GLY A 1 284 ? -51.756 -18.530 87.208 1.00 47.06 284 GLY A N 1
ATOM 2201 C CA . GLY A 1 284 ? -50.895 -17.352 87.234 1.00 47.06 284 GLY A CA 1
ATOM 2202 C C . GLY A 1 284 ? -50.132 -17.217 88.556 1.00 47.06 284 GLY A C 1
ATOM 2203 O O . GLY A 1 284 ? -50.618 -17.583 89.623 1.00 47.06 284 GLY A O 1
ATOM 2204 N N . LYS A 1 285 ? -48.934 -16.619 88.506 1.00 47.97 285 LYS A N 1
ATOM 2205 C CA . LYS A 1 285 ? -48.201 -16.172 89.708 1.00 47.97 285 LYS A CA 1
ATOM 2206 C C . LYS A 1 285 ? -48.828 -14.929 90.372 1.00 47.97 285 LYS A C 1
ATOM 2208 O O . LYS A 1 285 ? -48.409 -14.564 91.467 1.00 47.97 285 LYS A O 1
ATOM 2213 N N . GLN A 1 286 ? -49.816 -14.292 89.734 1.00 43.41 286 GLN A N 1
ATOM 2214 C CA . GLN A 1 286 ? -50.627 -13.183 90.254 1.00 43.41 286 GLN A CA 1
ATOM 2215 C C . GLN A 1 286 ? -52.103 -13.366 89.840 1.00 43.41 286 GLN A C 1
ATOM 2217 O O . GLN A 1 286 ? -52.355 -13.863 88.742 1.00 43.41 286 GLN A O 1
ATOM 2222 N N . PRO A 1 287 ? -53.083 -12.953 90.671 1.00 38.12 287 PRO A N 1
ATOM 2223 C CA . PRO A 1 287 ? -54.508 -13.262 90.487 1.00 38.12 287 PRO A CA 1
ATOM 2224 C C . PRO A 1 287 ? -55.226 -12.472 89.373 1.00 38.12 287 PRO A C 1
ATOM 2226 O O . PRO A 1 287 ? -56.450 -12.473 89.332 1.00 38.12 287 PRO A O 1
ATOM 2229 N N . SER A 1 288 ? -54.510 -11.799 88.466 1.00 41.44 288 SER A N 1
ATOM 2230 C CA . SER A 1 288 ? -55.122 -11.024 87.371 1.00 41.44 288 SER A CA 1
ATOM 2231 C C . SER A 1 288 ? -54.463 -11.240 86.005 1.00 41.44 288 SER A C 1
ATOM 2233 O O . SER A 1 288 ? -54.512 -10.357 85.152 1.00 41.44 288 SER A O 1
ATOM 2235 N N . THR A 1 289 ? -53.813 -12.381 85.780 1.00 43.16 289 THR A N 1
ATOM 2236 C CA . THR A 1 289 ? -53.266 -12.726 84.458 1.00 43.16 289 THR A CA 1
ATOM 2237 C C . THR A 1 289 ? -53.680 -14.147 84.093 1.00 43.16 289 THR A C 1
ATOM 2239 O O . THR A 1 289 ? -52.907 -15.094 84.221 1.00 43.16 289 THR A O 1
ATOM 2242 N N . GLU A 1 290 ? -54.940 -14.292 83.687 1.00 41.88 290 GLU A N 1
ATOM 2243 C CA . GLU A 1 290 ? -55.419 -15.478 82.980 1.00 41.88 290 GLU A CA 1
ATOM 2244 C C . GLU A 1 290 ? -54.857 -15.451 81.558 1.00 41.88 290 GLU A C 1
ATOM 2246 O O . GLU A 1 290 ? -55.080 -14.509 80.802 1.00 41.88 290 GLU A O 1
ATOM 2251 N N . VAL A 1 291 ? -54.085 -16.476 81.203 1.00 49.50 291 VAL A N 1
ATOM 2252 C CA . VAL A 1 291 ? -53.665 -16.715 79.820 1.00 49.50 291 VAL A CA 1
ATOM 2253 C C . VAL A 1 291 ? -54.532 -17.856 79.300 1.00 49.50 291 VAL A C 1
ATOM 2255 O O . VAL A 1 291 ? -54.329 -19.004 79.683 1.00 49.50 291 VAL A O 1
ATOM 2258 N N . GLU A 1 292 ? -55.507 -17.542 78.447 1.00 45.78 292 GLU A N 1
ATOM 2259 C CA . GLU A 1 292 ? -56.526 -18.484 77.946 1.00 45.78 292 GLU A CA 1
ATOM 2260 C C . GLU A 1 292 ? -56.068 -19.346 76.745 1.00 45.78 292 GLU A C 1
ATOM 2262 O O . GLU A 1 292 ? -56.877 -19.795 75.938 1.00 45.78 292 GLU A O 1
ATOM 2267 N N . GLY A 1 293 ? -54.773 -19.643 76.607 1.00 49.00 293 GLY A N 1
ATOM 2268 C CA . GLY A 1 293 ? -54.320 -20.705 75.697 1.00 49.00 293 GLY A CA 1
ATOM 2269 C C . GLY A 1 293 ? -53.057 -20.416 74.893 1.00 49.00 293 GLY A C 1
ATOM 2270 O O . GLY A 1 293 ? -52.693 -19.272 74.624 1.00 49.00 293 GLY A O 1
ATOM 2271 N N . PHE A 1 294 ? -52.397 -21.503 74.484 1.00 54.50 294 PHE A N 1
ATOM 2272 C CA . PHE A 1 294 ? -51.172 -21.505 73.691 1.00 54.50 294 PHE A CA 1
ATOM 2273 C C . PHE A 1 294 ? -51.440 -22.107 72.306 1.00 54.50 294 PHE A C 1
ATOM 2275 O O . PHE A 1 294 ? -51.746 -23.287 72.138 1.00 54.50 294 PHE A O 1
ATOM 2282 N N . ILE A 1 295 ? -51.286 -21.292 71.265 1.00 55.88 295 ILE A N 1
ATOM 2283 C CA . ILE A 1 295 ? -51.421 -21.748 69.879 1.00 55.88 295 ILE A CA 1
ATOM 2284 C C . ILE A 1 295 ? -50.024 -22.000 69.314 1.00 55.88 295 ILE A C 1
ATOM 2286 O O . ILE A 1 295 ? -49.267 -21.057 69.090 1.00 55.88 295 ILE A O 1
ATOM 2290 N N . VAL A 1 296 ? -49.687 -23.265 69.045 1.00 59.41 296 VAL A N 1
ATOM 2291 C CA . VAL A 1 296 ? -48.408 -23.643 68.429 1.00 59.41 296 VAL A CA 1
ATOM 2292 C C . VAL A 1 296 ? -48.634 -23.930 66.950 1.00 59.41 296 VAL A C 1
ATOM 2294 O O . VAL A 1 296 ? -49.069 -25.003 66.527 1.00 59.41 296 VAL A O 1
ATOM 2297 N N . ARG A 1 297 ? -48.327 -22.935 66.121 1.00 57.06 297 ARG A N 1
ATOM 2298 C CA . ARG A 1 297 ? -48.481 -23.021 64.670 1.00 57.06 297 ARG A CA 1
ATOM 2299 C C . ARG A 1 297 ? -47.116 -22.976 63.998 1.00 57.06 297 ARG A C 1
ATOM 2301 O O . ARG A 1 297 ? -46.346 -22.051 64.231 1.00 57.06 297 ARG A O 1
ATOM 2308 N N . ARG A 1 298 ? -46.848 -23.932 63.104 1.00 52.22 298 ARG A N 1
ATOM 2309 C CA . ARG A 1 298 ? -45.674 -23.876 62.227 1.00 52.22 298 ARG A CA 1
ATOM 2310 C C . ARG A 1 298 ? -45.770 -22.641 61.328 1.00 52.22 298 ARG A C 1
ATOM 2312 O O . ARG A 1 298 ? -46.752 -22.480 60.596 1.00 52.22 298 ARG A O 1
ATOM 2319 N N . SER A 1 299 ? -44.763 -21.772 61.382 1.00 48.06 299 SER A N 1
ATOM 2320 C CA . SER A 1 299 ? -44.625 -20.675 60.423 1.00 48.06 299 SER A CA 1
ATOM 2321 C C . SER A 1 299 ? -44.330 -21.251 59.037 1.00 48.06 299 SER A C 1
ATOM 2323 O O . SER A 1 299 ? -43.536 -22.176 58.903 1.00 48.06 299 SER A O 1
ATOM 2325 N N . LYS A 1 300 ? -44.962 -20.719 57.984 1.00 40.97 300 LYS A N 1
ATOM 2326 C CA . LYS A 1 300 ? -44.742 -21.180 56.600 1.00 40.97 300 LYS A CA 1
ATOM 2327 C C . LYS A 1 300 ? -43.378 -20.767 56.022 1.00 40.97 300 LYS A C 1
ATOM 2329 O O . LYS A 1 300 ? -43.112 -21.075 54.864 1.00 40.97 300 LYS A O 1
ATOM 2334 N N . HIS A 1 301 ? -42.542 -20.048 56.767 1.00 43.00 301 HIS A N 1
ATOM 2335 C CA . HIS A 1 301 ? -41.189 -19.663 56.360 1.00 43.00 301 HIS A CA 1
ATOM 2336 C C . HIS A 1 301 ? -40.208 -20.093 57.456 1.00 43.00 301 HIS A C 1
ATOM 2338 O O . HIS A 1 301 ? -40.182 -19.473 58.520 1.00 43.00 301 HIS A O 1
ATOM 2344 N N . GLY A 1 302 ? -39.452 -21.163 57.181 1.00 35.62 302 GLY A N 1
ATOM 2345 C CA . GLY A 1 302 ? -38.520 -21.830 58.100 1.00 35.62 302 GLY A CA 1
ATOM 2346 C C . GLY A 1 302 ? -38.880 -23.292 58.309 1.00 35.62 302 GLY A C 1
ATOM 2347 O O . GLY A 1 302 ? -39.604 -23.580 59.285 1.00 35.62 302 GLY A O 1
#

Sequence (302 aa):
MTERGLLDLHRGAHDRPTLGFLVPVLAGPAEQADARPVIARLLALRPIDAGVFALLKQPGLTARTSETYLIRRFGNLIEYLSPLLDGSEPLTKRLAVNTEGLIDVEALKQPGLFHHGRHYAFTESFAVSRRIPGTDWVLVHRIGAAEALAASDARRMTLISGLAVLVVLIGAALVLVWFYASSRRAEEVAERYRLSSERFERLSGFLDILTDSQPNPILVVDANNRLTYANQRLSEFSGIARAELIGRSLTGVLGQEAGRRYGAINRLVLESGEPRVEIEHLPGKQPSTEVEGFIVRRSKHG

Foldseek 3Di:
DQDKDKPDFDQDPVRFTKIKIKHFDWDDDDPDDPDTDRPDIDIDIDGDDVVVLVVQDDPPDPAPQKGKFKWADDPQKIATQCQDPVRDHGRPDIDGLPPPQAQVNVCLVDAQDWTWGQYPVRATKIWHWHQDPPDRMIMIIIHGPCRVCVVVVVVVVVVVVVVVVVVVVVVVVVVVVVVVVVVVVVVVVVVVVVVVVVVVVVVVVVVLVVQQPDLAWDFDADLQQFTQDTHPNLCVQQVPDRVVRGRDHQCNRVNPPVRVVVNVVLNVCVVVVAWDWFFDFDPGPDPPDTRGGDTGHDDPPD

InterPro domains:
  IPR000014 PAS domain [PS50112] (199-273)
  IPR000014 PAS domain [SM00091] (205-271)
  IPR000014 PAS domain [TIGR00229] (210-271)
  IPR000014 PAS domain [cd00130] (215-250)
  IPR013656 PAS fold 4 [PF08448] (212-284)
  IPR035965 PAS domain superfamily [SSF55785] (206-282)

pLDDT: mean 81.76, std 13.63, range [35.62, 98.0]

Organism: NCBI:txid316276

Secondary structure (DSSP, 8-state):
----EEEEEEE-TTS-EEEEEEEEEEPS--S-STT--EEEEEEEEEE--HHHHHTTS-TT---TT-EEEEEEEETTEEEE-S--TT-PPTTT-EEETT-TTBHHHHHHHSTTSEEEEE-TTS-EEEEEEEEPTTSS-EEEEEEEHHHHHHHHHHHHHHHHHHHHHHHHHHHHHHHHHHHHHHHHHHHHHHHHHHHHHHHHHHHHHHHHHHHHHSSS--EEE-TTSBEEEE-HHHHHHH-S-HHHHTT-BHHHHH-HHHHHHHHHHHHHHHHH---EEE------SSTT-----EEE---S--

Radius of gyration: 57.87 Å; chains: 1; bounding box: 96×50×157 Å